Protein AF-A0A6N6RZX2-F1 (afdb_monomer_lite)

Foldseek 3Di:
DVVVCVVCVVVDPDDDDWDQKDKDKDFPVLQVDQVSVVVVCVVVVHDLVCVVVVQVVQLVVVVVVLVVVCVVVVEEEEEDPDPPDDPLVVLVVQCVVVVAQWFWSHKYKYKDKDWAWDWDQDPVVRDIGIDIDIDIFMKIWTWTCHLQQGTWIWIWTSGPPTMIMIMGRTVSNVVSVCVVVVHDDDDDDD

Radius of gyration: 21.91 Å; chains: 1; bounding box: 50×43×57 Å

Secondary structure (DSSP, 8-state):
-HHHHHHHGGG-S------SEEEEEE--GGGTSHHHHHHHHHHTT--GGGHHHHHHHHHHHHHHHHHHHHHHTT--EEE---TTS-HHHHHHHHHHHTT--SEEEEEEEEEEEEEEEEEEE-TTT--EEEEEEEEEEEEEEEEEEETTTEEEEEEEESSTT--EEEEEEHHHHHHHHHHHTT--------

Structure (mmCIF, N/CA/C/O backbone):
data_AF-A0A6N6RZX2-F1
#
_entry.id   AF-A0A6N6RZX2-F1
#
loop_
_atom_site.group_PDB
_atom_site.id
_atom_site.type_symbol
_atom_site.label_atom_id
_atom_site.label_alt_id
_atom_site.label_comp_id
_atom_site.label_asym_id
_atom_site.label_entity_id
_atom_site.label_seq_id
_atom_site.pdbx_PDB_ins_code
_atom_site.Cartn_x
_atom_site.Cartn_y
_atom_site.Cartn_z
_atom_site.occupancy
_atom_site.B_iso_or_equiv
_atom_site.auth_seq_id
_atom_site.auth_comp_id
_atom_site.auth_asym_id
_atom_site.auth_atom_id
_atom_site.pdbx_PDB_model_num
ATOM 1 N N . MET A 1 1 ? -15.615 -21.940 17.805 1.00 66.75 1 MET A N 1
ATOM 2 C CA . MET A 1 1 ? -16.739 -21.001 17.611 1.00 66.75 1 MET A CA 1
ATOM 3 C C . MET A 1 1 ? -18.065 -21.737 17.762 1.00 66.75 1 MET A C 1
ATOM 5 O O . MET A 1 1 ? -18.819 -21.366 18.644 1.00 66.75 1 MET A O 1
ATOM 9 N N . GLU A 1 2 ? -18.285 -22.837 17.034 1.00 73.88 2 GLU A N 1
ATOM 10 C CA . GLU A 1 2 ? -19.501 -23.676 17.129 1.00 73.88 2 GLU A CA 1
ATOM 11 C C . GLU A 1 2 ? -19.856 -24.088 18.567 1.00 73.88 2 GLU A C 1
ATOM 13 O O . GLU A 1 2 ? -20.916 -23.725 19.056 1.00 73.88 2 GLU A O 1
ATOM 18 N N . LYS A 1 3 ? -18.912 -24.675 19.317 1.00 81.38 3 LYS A N 1
ATOM 19 C CA . LYS A 1 3 ? -19.130 -25.056 20.729 1.00 81.38 3 LYS A CA 1
ATOM 20 C C . LYS A 1 3 ? -19.516 -23.901 21.669 1.00 81.38 3 LYS A C 1
ATOM 22 O O . LYS A 1 3 ? -20.066 -24.143 22.737 1.00 81.38 3 LYS A O 1
ATOM 27 N N . PHE A 1 4 ? -19.171 -22.654 21.332 1.00 83.62 4 PHE A N 1
ATOM 28 C CA . PHE A 1 4 ? -19.569 -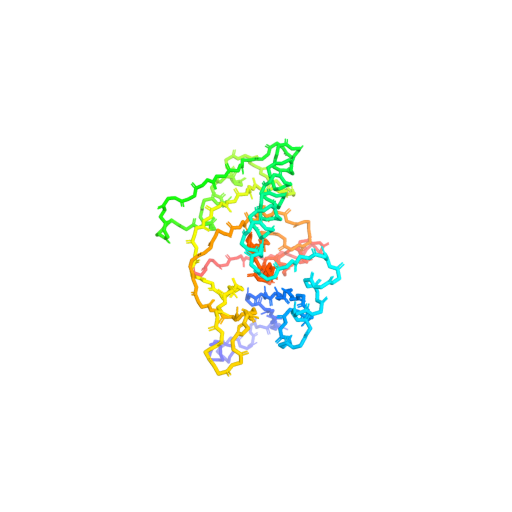21.481 22.120 1.00 83.62 4 PHE A CA 1
ATOM 29 C C . PHE A 1 4 ? -21.001 -21.070 21.778 1.00 83.62 4 PHE A C 1
ATOM 31 O O . PHE A 1 4 ? -21.789 -20.829 22.686 1.00 83.62 4 PHE A O 1
ATOM 38 N N . LEU A 1 5 ? -21.332 -21.039 20.484 1.00 85.81 5 LEU A N 1
ATOM 39 C CA . LEU A 1 5 ? -22.683 -20.739 20.015 1.00 85.81 5 LEU A CA 1
ATOM 40 C C . LEU A 1 5 ? -23.684 -21.755 20.574 1.00 85.81 5 LEU A C 1
ATOM 42 O O . LEU A 1 5 ? -24.665 -21.350 21.176 1.00 85.81 5 LEU A O 1
ATOM 46 N N . GLU A 1 6 ? -23.371 -23.051 20.508 1.00 86.62 6 GLU A N 1
ATOM 47 C CA . GLU A 1 6 ? -24.217 -24.112 21.074 1.00 86.62 6 GLU A CA 1
ATOM 48 C C . GLU A 1 6 ? -24.409 -23.972 22.590 1.00 86.62 6 GLU A C 1
ATOM 50 O O . GLU A 1 6 ? -25.505 -24.149 23.113 1.00 86.62 6 GLU A O 1
ATOM 55 N N . ARG A 1 7 ? -23.343 -23.628 23.325 1.00 89.31 7 ARG A N 1
ATOM 56 C CA . ARG A 1 7 ? -23.391 -23.513 24.790 1.00 89.31 7 ARG A CA 1
ATOM 57 C C . ARG A 1 7 ? -24.213 -22.315 25.273 1.00 89.31 7 ARG A C 1
ATOM 59 O O . ARG A 1 7 ? -24.737 -22.357 26.386 1.00 89.31 7 ARG A O 1
ATOM 66 N N . TYR A 1 8 ? -24.277 -21.246 24.486 1.00 88.88 8 TYR A N 1
ATOM 67 C CA . TYR A 1 8 ? -24.913 -19.983 24.864 1.00 88.88 8 TYR A CA 1
ATOM 68 C C . TYR A 1 8 ? -26.078 -19.597 23.948 1.00 88.88 8 TYR A C 1
ATOM 70 O O . TYR A 1 8 ? -26.501 -18.447 23.994 1.00 88.88 8 TYR A O 1
ATOM 78 N N . ASP A 1 9 ? -26.614 -20.538 23.169 1.00 86.94 9 ASP A N 1
ATOM 79 C CA . ASP A 1 9 ? -27.688 -20.323 22.190 1.00 86.94 9 ASP A CA 1
ATOM 80 C C . ASP A 1 9 ? -28.870 -19.538 22.782 1.00 86.94 9 ASP A C 1
ATOM 82 O O . ASP A 1 9 ? -29.258 -18.492 22.273 1.00 86.94 9 ASP A O 1
ATOM 86 N N . SER A 1 10 ? -29.321 -19.928 23.978 1.00 91.62 10 SER A N 1
ATOM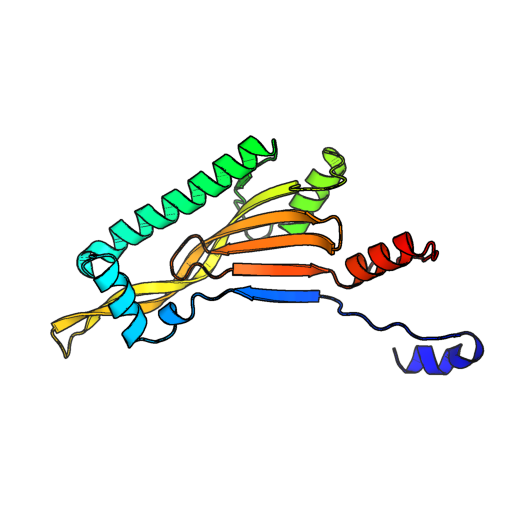 87 C CA . SER A 1 10 ? -30.410 -19.255 24.703 1.00 91.62 10 SER A CA 1
ATOM 88 C C . SER A 1 10 ? -30.119 -17.810 25.137 1.00 91.62 10 SER A C 1
ATOM 90 O O . SER A 1 10 ? -31.035 -17.099 25.548 1.00 91.62 10 SER A O 1
ATOM 92 N N . LYS A 1 11 ? -28.858 -17.365 25.080 1.00 91.31 11 LYS A N 1
ATOM 93 C CA . LYS A 1 11 ? -28.418 -15.996 25.398 1.00 91.31 11 LYS A CA 1
ATOM 94 C C . LYS A 1 11 ? -28.025 -15.190 24.157 1.00 91.31 11 LYS A C 1
ATOM 96 O O . LYS A 1 11 ? -27.689 -14.015 24.296 1.00 91.31 11 LYS A O 1
ATOM 101 N N . ILE A 1 12 ? -28.018 -15.798 22.971 1.00 88.81 12 ILE A N 1
ATOM 102 C CA . ILE A 1 12 ? -27.584 -15.164 21.726 1.00 88.81 12 ILE A CA 1
ATOM 103 C C . ILE A 1 12 ? -28.819 -14.834 20.890 1.00 88.81 12 ILE A C 1
ATOM 105 O O . ILE A 1 12 ? -29.467 -15.715 20.342 1.00 88.81 12 ILE A O 1
ATOM 109 N N . SER A 1 13 ? -29.117 -13.544 20.733 1.00 89.50 13 SER A N 1
ATOM 110 C CA . SER A 1 13 ? -30.227 -13.101 19.874 1.00 89.50 13 SER A CA 1
ATOM 111 C C . SER A 1 13 ? -29.913 -13.197 18.376 1.00 89.50 13 SER A C 1
ATOM 113 O O . SER A 1 13 ? -30.817 -13.144 17.549 1.00 89.50 13 SER A O 1
ATOM 115 N N . GLY A 1 14 ? -28.633 -13.294 18.009 1.00 86.25 14 GLY A N 1
ATOM 116 C CA . GLY A 1 14 ? -28.193 -13.408 16.623 1.00 86.25 14 GLY A CA 1
ATOM 117 C C . GLY A 1 14 ? -26.673 -13.396 16.486 1.00 86.25 14 GLY A C 1
ATOM 118 O O . GLY A 1 14 ? -25.951 -12.978 17.392 1.00 86.25 14 GLY A O 1
ATOM 119 N N . VAL A 1 15 ? -26.186 -13.852 15.332 1.00 86.88 15 VAL A N 1
ATOM 120 C CA . VAL A 1 15 ? -24.757 -13.890 14.999 1.00 86.88 15 VAL A CA 1
ATOM 121 C C . VAL A 1 15 ? -24.506 -13.026 13.771 1.00 86.88 15 VAL A C 1
ATOM 123 O O . VAL A 1 15 ? -25.110 -13.235 12.721 1.00 86.88 15 VAL A O 1
ATOM 126 N N . ILE A 1 16 ? -23.579 -12.076 13.889 1.00 85.88 16 ILE A N 1
ATOM 127 C CA . ILE A 1 16 ? -23.098 -11.276 12.761 1.00 85.88 16 ILE A CA 1
ATOM 128 C C . ILE A 1 16 ? -21.751 -11.844 12.320 1.00 85.88 16 ILE A C 1
ATOM 130 O O . ILE A 1 16 ? -20.830 -11.979 13.124 1.00 85.88 16 ILE A O 1
ATOM 134 N N . SER A 1 17 ? -21.634 -12.154 11.031 1.00 85.56 17 SER A N 1
ATOM 135 C CA . SER A 1 17 ? -20.385 -12.602 10.412 1.00 85.56 17 SER A CA 1
ATOM 136 C C . SER A 1 17 ? -19.848 -11.515 9.490 1.00 85.56 17 SER A C 1
ATOM 138 O O . SER A 1 17 ? -20.592 -10.937 8.701 1.00 85.56 17 SER A O 1
ATOM 140 N N . THR A 1 18 ? -18.549 -11.239 9.579 1.00 86.88 18 THR A N 1
ATOM 141 C CA . THR A 1 18 ? -17.847 -10.294 8.701 1.00 86.88 18 THR A CA 1
ATOM 142 C C . THR A 1 18 ? -16.483 -10.855 8.314 1.00 86.88 18 THR A C 1
ATOM 144 O O . THR A 1 18 ? -15.976 -11.789 8.940 1.00 86.88 18 THR A O 1
ATOM 147 N N . PHE A 1 19 ? -15.875 -10.282 7.281 1.00 89.12 19 PHE A N 1
ATOM 148 C CA . PHE A 1 19 ? -14.509 -10.612 6.906 1.00 89.12 19 PHE A CA 1
ATOM 149 C C . PHE A 1 19 ? -13.531 -10.125 7.979 1.00 89.12 19 PHE A C 1
ATOM 151 O O . PHE A 1 19 ? -13.608 -8.990 8.439 1.00 89.12 19 PHE A O 1
ATOM 158 N N . ASP A 1 20 ? -12.561 -10.961 8.344 1.00 87.62 20 ASP A N 1
ATOM 159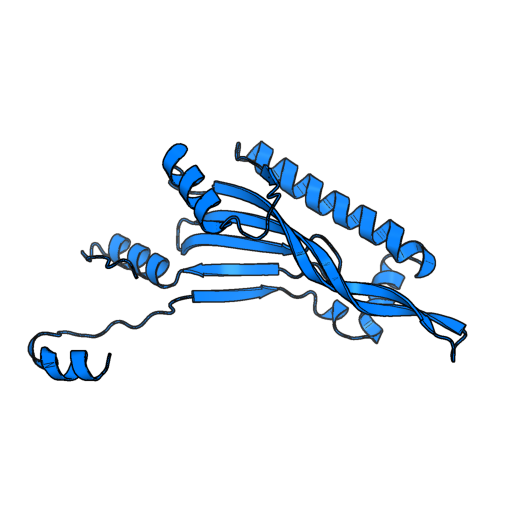 C CA . ASP A 1 20 ? -11.455 -10.532 9.206 1.00 87.62 20 ASP A CA 1
ATOM 160 C C . ASP A 1 20 ? -10.520 -9.585 8.436 1.00 87.62 20 ASP A C 1
ATOM 162 O O . ASP A 1 20 ? -10.219 -8.471 8.864 1.00 87.62 20 ASP A O 1
ATOM 166 N N . ARG A 1 21 ? -10.132 -10.000 7.224 1.00 91.00 21 ARG A N 1
ATOM 167 C CA . ARG A 1 21 ? -9.241 -9.260 6.328 1.00 91.00 21 ARG A CA 1
ATOM 168 C C . ARG A 1 21 ? -9.771 -9.320 4.906 1.00 91.00 21 ARG A C 1
ATOM 170 O O . ARG A 1 21 ? -9.994 -10.407 4.380 1.00 91.00 21 ARG A O 1
ATOM 177 N N . MET A 1 22 ? -9.902 -8.165 4.267 1.00 94.38 22 MET A N 1
ATOM 178 C CA . MET A 1 22 ? -10.187 -8.074 2.837 1.00 94.38 22 MET A CA 1
ATOM 179 C C . MET A 1 22 ? -8.951 -7.554 2.113 1.00 94.38 22 MET A C 1
ATOM 181 O O . MET A 1 22 ? -8.385 -6.529 2.497 1.00 94.38 22 MET A O 1
ATOM 185 N N . ILE A 1 23 ? -8.528 -8.266 1.068 1.00 96.25 23 ILE A N 1
ATOM 186 C CA . ILE A 1 23 ? -7.379 -7.887 0.247 1.00 96.25 23 ILE A CA 1
ATOM 187 C C . ILE A 1 23 ? -7.816 -7.796 -1.210 1.00 96.25 23 ILE A C 1
ATOM 189 O O . ILE A 1 23 ? -8.166 -8.804 -1.821 1.00 96.25 23 ILE A O 1
ATOM 193 N N . PHE A 1 24 ? -7.715 -6.603 -1.785 1.00 96.00 24 PHE A N 1
ATOM 194 C CA . PHE A 1 24 ? -7.939 -6.369 -3.209 1.00 96.00 24 PHE A CA 1
ATOM 195 C C . PHE A 1 24 ? -6.596 -6.267 -3.918 1.00 96.00 24 PHE A C 1
ATOM 197 O O . PHE A 1 24 ? -5.701 -5.563 -3.450 1.00 96.00 24 PHE A O 1
ATOM 204 N N . LYS A 1 25 ? -6.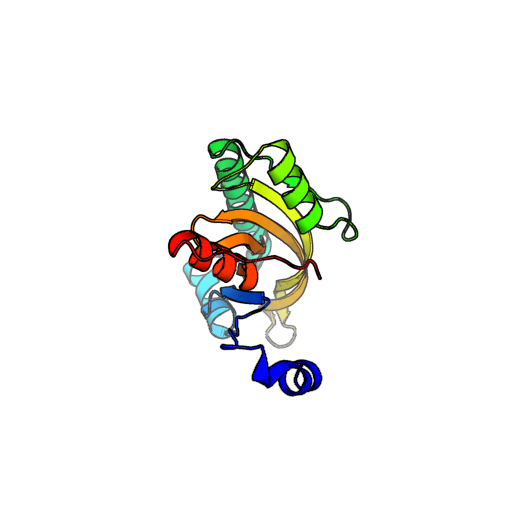443 -6.959 -5.048 1.00 94.94 25 LYS A N 1
ATOM 205 C CA . LYS A 1 25 ? -5.217 -6.924 -5.853 1.00 94.94 25 LYS A CA 1
ATOM 206 C C . LYS A 1 25 ? -5.489 -6.273 -7.202 1.00 94.94 25 LYS A C 1
ATOM 208 O O . LYS A 1 25 ? -6.331 -6.737 -7.964 1.00 94.94 25 LYS A O 1
ATOM 213 N N . GLY A 1 26 ? -4.760 -5.198 -7.480 1.00 93.12 26 GLY A N 1
ATOM 214 C CA . GLY A 1 26 ? -4.784 -4.483 -8.747 1.00 93.12 26 GLY A CA 1
ATOM 215 C C . GLY A 1 26 ? -3.645 -4.942 -9.651 1.00 93.12 26 GLY A C 1
ATOM 216 O O . GLY A 1 26 ? -2.476 -4.932 -9.253 1.00 93.12 26 GLY A O 1
ATOM 217 N N . HIS A 1 27 ? -3.992 -5.316 -10.880 1.00 90.50 27 HIS A N 1
ATOM 218 C CA . HIS A 1 27 ? -3.050 -5.763 -11.900 1.00 90.50 27 HIS A CA 1
ATOM 219 C C . HIS A 1 27 ? -3.320 -5.043 -13.218 1.00 90.50 27 HIS A C 1
ATOM 221 O O . HIS A 1 27 ? -4.456 -4.987 -13.682 1.00 90.50 27 HIS A O 1
ATOM 227 N N . ILE A 1 28 ? -2.263 -4.565 -13.872 1.00 88.31 28 ILE A N 1
ATOM 228 C CA . ILE A 1 28 ? -2.351 -4.143 -15.271 1.00 88.31 28 ILE A CA 1
ATOM 229 C C . ILE A 1 28 ? -2.361 -5.420 -16.117 1.00 88.31 28 ILE A C 1
ATOM 231 O O . ILE A 1 28 ? -1.318 -6.022 -16.342 1.00 88.31 28 ILE A O 1
ATOM 235 N N . LEU A 1 29 ? -3.535 -5.894 -16.541 1.00 82.69 29 LEU A N 1
ATOM 236 C CA . LEU A 1 29 ? -3.685 -7.228 -17.149 1.00 82.69 29 LEU A CA 1
ATOM 237 C C . LEU A 1 29 ? -2.791 -7.453 -18.379 1.00 82.69 29 LEU A C 1
ATOM 239 O O . LEU A 1 29 ? -2.222 -8.535 -18.540 1.00 82.69 29 LEU A O 1
ATOM 243 N N . SER A 1 30 ? -2.583 -6.419 -19.199 1.00 81.00 30 SER A N 1
ATOM 244 C CA . SER A 1 30 ? -1.699 -6.477 -20.372 1.00 81.00 30 SER A CA 1
ATOM 245 C C . SER A 1 30 ? -0.248 -6.834 -20.020 1.00 81.00 30 SER A C 1
ATOM 247 O O . SER A 1 30 ? 0.493 -7.330 -20.864 1.00 81.00 30 SER A O 1
ATOM 249 N N . PHE A 1 31 ? 0.163 -6.654 -18.764 1.00 84.38 31 PHE A N 1
ATOM 250 C CA . PHE A 1 31 ? 1.502 -6.982 -18.281 1.00 84.38 31 PHE A CA 1
ATOM 251 C C . PHE A 1 31 ? 1.691 -8.470 -17.965 1.00 84.38 31 PHE A C 1
ATOM 253 O O . PHE A 1 31 ? 2.826 -8.935 -17.875 1.00 84.38 31 PHE A O 1
ATOM 260 N N . PHE A 1 32 ? 0.620 -9.250 -17.828 1.00 75.88 32 PHE A N 1
ATOM 261 C CA . PHE A 1 32 ? 0.723 -10.660 -17.432 1.00 75.88 32 PHE A CA 1
ATOM 262 C C . PHE A 1 32 ? 0.640 -11.633 -18.616 1.00 75.88 32 PHE A C 1
ATOM 264 O O . PHE A 1 32 ? 0.993 -12.800 -18.475 1.00 75.88 32 PHE A O 1
ATOM 271 N N . GLN A 1 33 ? 0.293 -11.148 -19.812 1.00 78.00 33 GLN A N 1
ATOM 272 C CA . GLN A 1 33 ? 0.350 -11.920 -21.055 1.00 78.00 33 GLN A CA 1
ATOM 273 C C . GLN A 1 33 ? 1.657 -11.629 -21.809 1.00 78.00 33 GLN A C 1
ATOM 275 O O . GLN A 1 33 ? 1.977 -10.474 -22.091 1.00 78.00 33 GLN A O 1
ATOM 280 N N . ARG A 1 34 ? 2.420 -12.676 -22.166 1.00 69.88 34 ARG A N 1
ATOM 281 C CA . ARG A 1 34 ? 3.768 -12.546 -22.765 1.00 69.88 34 ARG A CA 1
ATOM 282 C C . ARG A 1 34 ? 3.789 -11.644 -24.005 1.00 69.88 34 ARG A C 1
ATOM 284 O O . ARG A 1 34 ? 4.635 -10.756 -24.067 1.00 69.88 34 ARG A O 1
ATOM 291 N N . GLY A 1 35 ? 2.842 -11.820 -24.931 1.00 72.12 35 GLY A N 1
ATOM 292 C CA . GLY A 1 35 ? 2.731 -10.986 -26.137 1.00 72.12 35 GLY A CA 1
ATOM 293 C C . GLY A 1 35 ? 2.416 -9.514 -25.838 1.00 72.12 35 GLY A C 1
ATOM 294 O O . GLY A 1 35 ? 2.989 -8.614 -26.450 1.00 72.12 35 GLY A O 1
ATOM 295 N N . ASN A 1 36 ? 1.592 -9.249 -24.823 1.00 77.12 36 ASN A N 1
ATOM 296 C CA . ASN A 1 36 ? 1.134 -7.897 -24.504 1.00 77.12 36 ASN A CA 1
ATOM 297 C C . ASN A 1 36 ? 2.174 -7.056 -23.750 1.00 77.12 36 ASN A C 1
ATOM 299 O O . ASN A 1 36 ? 2.201 -5.837 -23.917 1.00 77.12 36 ASN A O 1
ATOM 303 N N . ARG A 1 37 ? 3.111 -7.679 -23.018 1.00 79.44 37 ARG A N 1
ATOM 304 C CA . ARG A 1 37 ? 4.281 -6.972 -22.450 1.00 79.44 37 ARG A CA 1
ATOM 305 C C . ARG A 1 37 ? 5.137 -6.321 -23.530 1.00 79.44 37 ARG A C 1
ATOM 307 O O . ARG A 1 37 ? 5.590 -5.190 -23.374 1.00 79.44 37 ARG A O 1
ATOM 314 N N . HIS A 1 38 ? 5.359 -7.056 -24.618 1.00 77.81 38 HIS A N 1
ATOM 315 C CA . HIS A 1 38 ? 6.148 -6.586 -25.751 1.00 77.81 38 HIS A CA 1
ATOM 316 C C . HIS A 1 38 ? 5.406 -5.458 -26.470 1.00 77.81 38 HIS A C 1
ATOM 318 O O . HIS A 1 38 ? 6.001 -4.426 -26.769 1.00 77.81 38 HIS A O 1
ATOM 324 N N . HIS A 1 39 ? 4.094 -5.626 -26.663 1.00 81.56 39 HIS A N 1
ATOM 325 C CA . HIS A 1 39 ? 3.237 -4.612 -27.268 1.00 81.56 39 HIS A CA 1
ATOM 326 C C . HIS A 1 39 ? 3.208 -3.303 -26.467 1.00 81.56 39 HIS A C 1
ATOM 328 O O . HIS A 1 39 ? 3.306 -2.230 -27.055 1.00 81.56 39 HIS A O 1
ATOM 334 N N . TYR A 1 40 ? 3.137 -3.372 -25.133 1.00 85.25 40 TYR A N 1
ATOM 335 C CA . TYR A 1 40 ? 3.184 -2.176 -24.292 1.00 85.25 40 TYR A CA 1
ATOM 336 C C . TYR A 1 40 ? 4.476 -1.381 -24.507 1.00 85.25 40 TYR A C 1
ATOM 338 O O . TYR A 1 40 ? 4.410 -0.205 -24.847 1.00 85.25 40 TYR A O 1
ATOM 346 N N . LEU A 1 41 ? 5.647 -2.016 -24.386 1.00 84.12 41 LEU A N 1
ATOM 347 C CA . LEU A 1 41 ? 6.919 -1.309 -24.588 1.00 84.12 41 LEU A CA 1
ATOM 348 C C . LEU A 1 41 ? 7.074 -0.780 -26.015 1.00 84.12 41 LEU A C 1
ATOM 350 O O . LEU A 1 41 ? 7.607 0.310 -26.202 1.00 84.12 41 LEU A O 1
ATOM 354 N N . PHE A 1 42 ? 6.574 -1.516 -27.010 1.00 84.75 42 PHE A N 1
ATOM 355 C CA . PHE A 1 42 ? 6.545 -1.050 -28.392 1.00 84.75 42 PHE A CA 1
ATOM 356 C C . PHE A 1 42 ? 5.711 0.230 -28.542 1.00 84.75 42 PHE A C 1
ATOM 358 O O . PHE A 1 42 ? 6.174 1.195 -29.148 1.00 84.75 42 PHE A O 1
ATOM 365 N N . ARG A 1 43 ? 4.517 0.275 -27.936 1.00 86.25 43 ARG A N 1
ATOM 366 C CA . ARG A 1 43 ? 3.645 1.459 -27.940 1.00 86.25 43 ARG A CA 1
ATOM 367 C C . ARG A 1 43 ? 4.290 2.656 -27.241 1.00 86.25 43 ARG A C 1
ATOM 369 O O . ARG A 1 43 ? 4.201 3.771 -27.743 1.00 86.25 43 ARG A O 1
ATOM 376 N N . GLU A 1 44 ? 4.994 2.416 -26.138 1.00 86.25 44 GLU A N 1
ATOM 377 C CA . GLU A 1 44 ? 5.773 3.434 -25.418 1.00 86.25 44 GLU A CA 1
ATOM 378 C C . GLU A 1 44 ? 7.095 3.800 -26.132 1.00 86.25 44 GLU A C 1
ATOM 380 O O . GLU A 1 44 ? 7.873 4.606 -25.623 1.00 86.25 44 GLU A O 1
ATOM 385 N N . LYS A 1 45 ? 7.367 3.221 -27.315 1.00 89.12 45 LYS A N 1
ATOM 386 C CA . LYS A 1 45 ? 8.590 3.410 -28.117 1.00 89.12 45 LYS A CA 1
ATOM 387 C C . LYS A 1 45 ? 9.879 3.093 -27.345 1.00 89.12 45 LYS A C 1
ATOM 389 O O . LYS A 1 45 ? 10.929 3.688 -27.582 1.00 89.12 45 LYS A O 1
ATOM 394 N N . VAL A 1 46 ? 9.811 2.125 -26.432 1.00 88.19 46 VAL A N 1
ATOM 395 C CA . VAL A 1 46 ? 10.937 1.671 -25.610 1.00 88.19 46 VAL A CA 1
ATOM 396 C C . VAL A 1 46 ? 11.546 0.417 -26.223 1.00 88.19 46 VAL A C 1
ATOM 398 O O . VAL A 1 46 ? 10.933 -0.651 -26.248 1.00 88.19 46 VAL A O 1
ATOM 401 N N . LEU A 1 47 ? 12.797 0.522 -26.676 1.00 86.56 47 LEU A N 1
ATOM 402 C CA . LEU A 1 47 ? 13.574 -0.649 -27.078 1.00 86.56 47 LEU A CA 1
ATOM 403 C C . LEU A 1 47 ? 13.846 -1.534 -25.858 1.00 86.56 47 LEU A C 1
ATOM 405 O O . LEU A 1 47 ? 14.140 -1.036 -24.772 1.00 86.56 47 LEU A O 1
ATOM 409 N N . PHE A 1 48 ? 13.840 -2.857 -26.031 1.00 86.75 48 PHE A N 1
ATOM 410 C CA . PHE A 1 48 ? 14.068 -3.773 -24.908 1.00 86.75 48 PHE A CA 1
ATOM 411 C C . PHE A 1 48 ? 15.426 -3.558 -24.225 1.00 86.75 48 PHE A C 1
ATOM 413 O O . PHE A 1 48 ? 15.501 -3.622 -23.005 1.00 86.75 48 PHE A O 1
ATOM 420 N N . LYS A 1 49 ? 16.484 -3.195 -24.961 1.00 86.56 49 LYS A N 1
ATOM 421 C CA . LYS A 1 49 ? 17.790 -2.843 -24.365 1.00 86.56 49 LYS A CA 1
ATOM 422 C C . LYS A 1 49 ? 17.732 -1.624 -23.428 1.00 86.56 49 LYS A C 1
ATOM 424 O O . LYS A 1 49 ? 18.549 -1.505 -22.521 1.00 86.56 49 LYS A O 1
ATOM 429 N N . ASP A 1 50 ? 16.755 -0.741 -23.630 1.00 90.19 50 ASP A N 1
ATOM 430 C CA . ASP A 1 50 ? 16.564 0.495 -22.869 1.00 90.19 50 ASP A CA 1
ATOM 431 C C . ASP A 1 50 ? 15.500 0.353 -21.767 1.00 90.19 50 ASP A C 1
ATOM 433 O O . ASP A 1 50 ? 15.304 1.279 -20.973 1.00 90.19 50 ASP A O 1
ATOM 437 N N . PHE A 1 51 ? 14.866 -0.821 -21.641 1.00 89.69 51 PHE A N 1
ATOM 438 C CA . PHE A 1 51 ? 13.841 -1.088 -20.628 1.00 89.69 51 PHE A CA 1
ATOM 439 C C . PHE A 1 51 ? 14.320 -0.758 -19.214 1.00 89.69 51 PHE A C 1
ATOM 441 O O . PHE A 1 51 ? 13.589 -0.142 -18.447 1.00 89.69 51 PHE A O 1
ATOM 448 N N . GLY A 1 52 ? 15.560 -1.112 -18.863 1.00 89.62 52 GLY A N 1
ATOM 449 C CA . GLY A 1 52 ? 16.105 -0.820 -17.537 1.00 89.62 52 GLY A CA 1
ATOM 450 C C . GLY A 1 52 ? 16.148 0.680 -17.221 1.00 89.62 52 GLY A C 1
ATOM 451 O O . GLY A 1 52 ? 15.852 1.074 -16.093 1.00 89.62 52 GLY A O 1
ATOM 452 N N . LYS A 1 53 ? 16.473 1.528 -18.207 1.00 91.94 53 LYS A N 1
ATOM 453 C CA . LYS A 1 53 ? 16.474 2.994 -18.053 1.00 91.94 53 LYS A CA 1
ATOM 454 C C . LYS A 1 53 ? 15.048 3.526 -17.939 1.00 91.94 53 LYS A C 1
ATOM 456 O O . LYS A 1 53 ? 14.758 4.301 -17.032 1.00 91.94 53 LYS A O 1
ATOM 461 N N . TYR A 1 54 ? 14.155 3.055 -18.805 1.00 92.56 54 TYR A N 1
ATOM 462 C CA . TYR A 1 54 ? 12.742 3.423 -18.778 1.00 92.56 54 TYR A CA 1
ATOM 463 C C . TYR A 1 54 ? 12.068 3.039 -17.452 1.00 92.56 54 TYR A C 1
ATOM 465 O O . TYR A 1 54 ? 11.438 3.870 -16.806 1.00 92.56 54 TYR A O 1
ATOM 473 N N . ALA A 1 55 ? 12.284 1.813 -16.975 1.00 92.00 55 ALA A N 1
ATOM 474 C CA . ALA A 1 55 ? 11.742 1.336 -15.710 1.00 92.00 55 ALA A CA 1
ATOM 475 C C . ALA A 1 55 ? 12.248 2.146 -14.510 1.00 92.00 55 ALA A C 1
ATOM 477 O O . ALA A 1 55 ? 11.472 2.422 -13.597 1.00 92.00 55 ALA A O 1
ATOM 478 N N . LYS A 1 56 ? 13.515 2.590 -14.523 1.00 94.25 56 LYS A N 1
ATOM 479 C CA . LYS A 1 56 ? 14.040 3.517 -13.508 1.00 94.25 56 LYS A CA 1
ATOM 480 C C . LYS A 1 56 ? 13.341 4.874 -13.558 1.00 94.25 56 LYS A C 1
ATOM 482 O O . LYS A 1 56 ? 13.006 5.385 -12.495 1.00 94.25 56 LYS A O 1
ATOM 487 N N . LYS A 1 57 ? 13.102 5.420 -14.756 1.00 95.94 57 LYS A N 1
ATOM 488 C CA . LYS A 1 57 ? 12.387 6.691 -14.945 1.00 95.94 57 LYS A CA 1
ATOM 489 C C . LYS A 1 57 ? 10.981 6.623 -14.339 1.00 95.94 57 LYS A C 1
ATOM 491 O O . LYS A 1 57 ? 10.689 7.381 -13.422 1.00 95.94 57 LYS A O 1
ATOM 496 N N . VAL A 1 58 ? 10.170 5.648 -14.757 1.00 95.00 58 VAL A N 1
ATOM 497 C CA . VAL A 1 58 ? 8.792 5.470 -14.254 1.00 95.00 58 VAL A CA 1
ATOM 498 C C . VAL A 1 58 ? 8.780 5.170 -12.748 1.00 95.00 58 VAL A C 1
ATOM 500 O O . VAL A 1 58 ? 7.959 5.695 -12.003 1.00 95.00 58 VAL A O 1
ATOM 503 N N . SER A 1 59 ? 9.732 4.367 -12.258 1.00 95.44 59 SER A N 1
ATOM 504 C CA . SER A 1 59 ? 9.897 4.114 -10.819 1.00 95.44 59 SER A CA 1
ATOM 505 C C . SER A 1 59 ? 10.205 5.390 -10.028 1.00 95.44 59 SER A C 1
ATOM 507 O O . SER A 1 59 ? 9.730 5.535 -8.903 1.00 95.44 59 SER A O 1
ATOM 509 N N . GLY A 1 60 ? 11.006 6.295 -10.596 1.00 97.25 60 GLY A N 1
ATOM 510 C CA . GLY A 1 60 ? 11.285 7.616 -10.035 1.00 97.25 60 GLY A CA 1
ATOM 511 C C . GLY A 1 60 ? 10.025 8.470 -9.958 1.00 97.25 60 GLY A C 1
ATOM 512 O O . GLY A 1 60 ? 9.692 8.941 -8.879 1.00 97.25 60 GLY A O 1
ATOM 513 N N . GLU A 1 61 ? 9.271 8.566 -11.054 1.00 97.19 61 GLU A N 1
ATOM 514 C CA . GLU A 1 61 ? 8.009 9.321 -11.113 1.00 97.19 61 GLU A CA 1
ATOM 515 C C . GLU A 1 61 ? 7.009 8.862 -10.039 1.00 97.19 61 GLU A C 1
ATOM 517 O O . GLU A 1 61 ? 6.433 9.691 -9.340 1.00 97.19 61 GLU A O 1
ATOM 522 N N . ILE A 1 62 ? 6.860 7.549 -9.823 1.00 96.31 62 ILE A N 1
ATOM 523 C CA . ILE A 1 62 ? 5.993 7.009 -8.759 1.00 96.31 62 ILE A CA 1
ATOM 524 C C . ILE A 1 62 ? 6.467 7.449 -7.366 1.00 96.31 62 ILE A C 1
ATOM 526 O O . ILE A 1 62 ? 5.652 7.792 -6.509 1.00 96.31 62 ILE A O 1
ATOM 530 N N . LYS A 1 63 ? 7.780 7.423 -7.112 1.00 97.06 63 LYS A N 1
ATOM 531 C CA . LYS A 1 63 ? 8.346 7.797 -5.805 1.00 97.06 63 LYS A CA 1
ATOM 532 C C . LYS A 1 63 ? 8.228 9.291 -5.536 1.00 97.06 63 LYS A C 1
ATOM 534 O O . LYS A 1 63 ? 7.951 9.648 -4.393 1.00 97.06 63 LYS A O 1
ATOM 539 N N . GLU A 1 64 ? 8.414 10.120 -6.559 1.00 97.69 64 GLU A N 1
ATOM 540 C CA . GLU A 1 64 ? 8.227 11.568 -6.462 1.00 97.69 64 GLU A CA 1
ATOM 541 C C . GLU A 1 64 ? 6.755 11.905 -6.241 1.00 97.69 64 GLU A C 1
ATOM 543 O O . GLU A 1 64 ? 6.443 12.623 -5.303 1.00 97.69 64 GLU A O 1
ATOM 548 N N . LYS A 1 65 ? 5.821 11.283 -6.971 1.00 97.31 65 LYS A N 1
ATOM 549 C CA . LYS A 1 65 ? 4.382 11.485 -6.726 1.00 97.31 65 LYS A CA 1
ATOM 550 C C . LYS A 1 65 ? 3.947 11.056 -5.328 1.00 97.31 65 LYS A C 1
ATOM 552 O O . LYS A 1 65 ? 3.111 11.711 -4.715 1.00 97.31 65 LYS A O 1
ATOM 557 N N . ALA A 1 66 ? 4.532 9.985 -4.797 1.00 97.19 66 ALA A N 1
ATOM 558 C CA . ALA A 1 66 ? 4.293 9.578 -3.417 1.00 97.19 66 ALA A CA 1
ATOM 559 C C . ALA A 1 66 ? 4.829 10.596 -2.402 1.00 97.19 66 ALA A C 1
ATOM 561 O O . ALA A 1 66 ? 4.197 10.815 -1.373 1.00 97.19 66 ALA A O 1
ATOM 562 N N . ARG A 1 67 ? 5.983 11.209 -2.691 1.00 97.44 67 ARG A N 1
ATOM 563 C CA . ARG A 1 67 ? 6.549 12.287 -1.880 1.00 97.44 67 ARG A CA 1
ATOM 564 C C . ARG A 1 67 ? 5.670 13.534 -1.938 1.00 97.44 67 ARG A C 1
ATOM 566 O O . ARG A 1 67 ? 5.256 13.998 -0.890 1.00 97.44 67 ARG A O 1
ATOM 573 N N . GLU A 1 68 ? 5.322 13.999 -3.137 1.00 97.81 68 GLU A N 1
ATOM 574 C CA . GLU A 1 68 ? 4.425 15.142 -3.348 1.00 97.81 68 GLU A CA 1
ATOM 575 C C . GLU A 1 68 ? 3.093 14.958 -2.608 1.00 97.81 68 GLU A C 1
ATOM 577 O O . GLU A 1 68 ? 2.611 15.892 -1.975 1.00 97.81 68 GLU A O 1
ATOM 582 N N . LEU A 1 69 ? 2.503 13.754 -2.653 1.00 97.19 69 LEU A N 1
ATOM 583 C CA . LEU A 1 69 ? 1.277 13.446 -1.915 1.00 97.19 69 LEU A CA 1
ATOM 584 C C . LEU A 1 69 ? 1.488 13.542 -0.399 1.00 97.19 69 LEU A C 1
ATOM 586 O O . LEU A 1 69 ? 0.667 14.135 0.290 1.00 97.19 69 LEU A O 1
ATOM 590 N N . SER A 1 70 ? 2.578 12.968 0.114 1.00 96.56 70 SER A N 1
ATOM 591 C CA . SER A 1 70 ? 2.909 13.016 1.543 1.00 96.56 70 SER A CA 1
ATOM 592 C C . SER A 1 70 ? 3.110 14.454 2.024 1.00 96.56 70 SER A C 1
ATOM 594 O O . SER A 1 70 ? 2.535 14.843 3.036 1.00 96.56 70 SER A O 1
ATOM 596 N N . ASP A 1 71 ? 3.867 15.247 1.263 1.00 97.12 71 ASP A N 1
ATOM 597 C CA . ASP A 1 71 ? 4.166 16.648 1.563 1.00 97.12 71 ASP A CA 1
ATOM 598 C C . ASP A 1 71 ? 2.886 17.500 1.509 1.00 97.12 71 ASP A C 1
ATOM 600 O O . ASP A 1 71 ? 2.645 18.320 2.393 1.00 97.12 71 ASP A O 1
ATOM 604 N N . LYS A 1 72 ? 2.017 17.261 0.516 1.00 97.31 72 LYS A N 1
ATOM 605 C CA . LYS A 1 72 ? 0.724 17.947 0.372 1.00 97.31 72 LYS A CA 1
ATOM 606 C C . LYS A 1 72 ? -0.219 17.682 1.548 1.00 97.31 72 LYS A C 1
ATOM 608 O O . LYS A 1 72 ? -0.908 18.595 1.988 1.00 97.31 72 LYS A O 1
ATOM 613 N N . GLU A 1 73 ? -0.273 16.443 2.027 1.00 95.56 73 GLU A N 1
ATOM 614 C CA . GLU A 1 73 ? -1.122 16.041 3.158 1.00 95.56 73 GLU A CA 1
ATOM 615 C C . GLU A 1 73 ? -0.463 16.338 4.519 1.00 95.56 73 GLU A C 1
ATOM 617 O O . GLU A 1 73 ? -1.063 16.081 5.562 1.00 95.56 73 GLU A O 1
ATOM 622 N N . GLY A 1 74 ? 0.773 16.855 4.528 1.00 95.69 74 GLY A N 1
ATOM 623 C CA . GLY A 1 74 ? 1.528 17.134 5.750 1.00 95.69 74 GLY A CA 1
ATOM 624 C C . GLY A 1 74 ? 1.854 15.878 6.560 1.00 95.69 74 GLY A C 1
ATOM 625 O O . GLY A 1 74 ? 1.929 15.947 7.784 1.00 95.69 74 GLY A O 1
ATOM 626 N N . ARG A 1 75 ? 2.008 14.723 5.900 1.00 96.88 75 ARG A N 1
ATOM 627 C CA . ARG A 1 75 ? 2.244 13.425 6.548 1.00 96.88 75 ARG A CA 1
ATOM 628 C C . ARG A 1 75 ? 3.654 12.908 6.316 1.00 96.88 75 ARG A C 1
ATOM 630 O O . ARG A 1 75 ? 4.233 13.161 5.256 1.00 96.88 75 ARG A O 1
ATOM 637 N N . PRO A 1 76 ? 4.214 12.132 7.258 1.00 97.19 76 PRO A N 1
ATOM 638 C CA . PRO A 1 76 ? 5.574 11.649 7.131 1.00 97.19 76 PRO A CA 1
ATOM 639 C C . PRO A 1 76 ? 5.692 10.540 6.084 1.00 97.19 76 PRO A C 1
ATOM 641 O O . PRO A 1 76 ? 4.892 9.599 6.018 1.00 97.19 76 PRO A O 1
ATOM 644 N N . LEU A 1 77 ? 6.773 10.625 5.313 1.00 97.81 77 LEU A N 1
ATOM 645 C CA . LEU A 1 77 ? 7.258 9.558 4.456 1.00 97.81 77 LEU A CA 1
ATOM 646 C C . LEU A 1 77 ? 8.509 8.948 5.102 1.00 97.81 77 LEU A C 1
ATOM 648 O O . LEU A 1 77 ? 9.518 9.631 5.264 1.00 97.81 77 LEU A O 1
ATOM 652 N N . ILE A 1 78 ? 8.465 7.665 5.459 1.00 96.69 78 ILE A N 1
ATOM 653 C CA . ILE A 1 78 ? 9.495 7.014 6.284 1.00 96.69 78 ILE A CA 1
ATOM 654 C C . ILE A 1 78 ? 10.073 5.807 5.551 1.00 96.69 78 ILE A C 1
ATOM 656 O O . ILE A 1 78 ? 9.338 4.970 5.029 1.00 96.69 78 ILE A O 1
ATOM 660 N N . SER A 1 79 ? 11.401 5.696 5.521 1.00 95.25 79 SER A N 1
ATOM 661 C CA . SER A 1 79 ? 12.088 4.485 5.065 1.00 95.25 79 SER A CA 1
ATOM 662 C C . SER A 1 79 ? 12.250 3.512 6.226 1.00 95.25 79 SER A C 1
ATOM 664 O O . SER A 1 79 ? 12.669 3.909 7.307 1.00 95.25 79 SER A O 1
ATOM 666 N N . LEU A 1 80 ? 11.919 2.243 6.005 1.00 92.88 80 LEU A N 1
ATOM 667 C CA . LEU A 1 80 ? 12.101 1.188 6.994 1.00 92.88 80 LEU A CA 1
ATOM 668 C C . LEU A 1 80 ? 13.345 0.369 6.662 1.00 92.88 80 LEU A C 1
ATOM 670 O O . LEU A 1 80 ? 13.411 -0.283 5.617 1.00 92.88 80 LEU A O 1
ATOM 674 N N . ASP A 1 81 ? 14.293 0.361 7.594 1.00 83.62 81 ASP A N 1
ATOM 675 C CA . ASP A 1 81 ? 15.611 -0.252 7.395 1.00 83.62 81 ASP A CA 1
ATOM 676 C C . ASP A 1 81 ? 15.628 -1.763 7.665 1.00 83.62 81 ASP A C 1
ATOM 678 O O . ASP A 1 81 ? 16.585 -2.459 7.328 1.00 83.62 81 ASP A O 1
ATOM 682 N N . SER A 1 82 ? 14.561 -2.305 8.259 1.00 85.94 82 SER A N 1
ATOM 683 C CA . SER A 1 82 ? 14.467 -3.721 8.611 1.00 85.94 82 SER A CA 1
ATOM 684 C C . SER A 1 82 ? 13.076 -4.288 8.363 1.00 85.94 82 SER A C 1
ATOM 686 O O . SER A 1 82 ? 12.061 -3.687 8.713 1.00 85.94 82 SER A O 1
ATOM 688 N N . SER A 1 83 ? 13.030 -5.510 7.828 1.00 78.88 83 SER A N 1
ATOM 689 C CA . SER A 1 83 ? 11.793 -6.281 7.670 1.00 78.88 83 SER A CA 1
ATOM 690 C C . SER A 1 83 ? 11.181 -6.740 8.997 1.00 78.88 83 SER A C 1
ATOM 692 O O . SER A 1 83 ? 10.030 -7.167 9.001 1.00 78.88 83 SER A O 1
ATOM 694 N N . ARG A 1 84 ? 11.922 -6.652 10.113 1.00 85.44 84 ARG A N 1
ATOM 695 C CA . ARG A 1 84 ? 11.417 -6.974 11.459 1.00 85.44 84 ARG A CA 1
ATOM 696 C C . ARG A 1 84 ? 10.516 -5.879 12.030 1.00 85.44 84 ARG A C 1
ATOM 698 O O . ARG A 1 84 ? 9.757 -6.146 12.954 1.00 85.44 84 ARG A O 1
ATOM 705 N N . ILE A 1 85 ? 10.611 -4.655 11.508 1.00 88.12 85 ILE A N 1
ATOM 706 C CA . ILE A 1 85 ? 9.789 -3.538 11.969 1.00 88.12 85 ILE A CA 1
ATOM 707 C C . ILE A 1 85 ? 8.371 -3.728 11.425 1.00 88.12 85 ILE A C 1
ATOM 709 O O . ILE A 1 85 ? 8.161 -3.812 10.212 1.00 88.12 85 ILE A O 1
ATOM 713 N N . SER A 1 86 ? 7.389 -3.783 12.327 1.00 92.94 86 SER A N 1
ATOM 714 C CA . SER A 1 86 ? 5.982 -3.861 11.940 1.00 92.94 86 SER A CA 1
ATOM 715 C C . SER A 1 86 ? 5.543 -2.548 11.298 1.00 92.94 86 SER A C 1
ATOM 717 O O . SER A 1 86 ? 5.449 -1.520 11.965 1.00 92.94 86 SER A O 1
ATOM 719 N N . LYS A 1 87 ? 5.241 -2.594 9.997 1.00 94.62 87 LYS A N 1
ATOM 720 C CA . LYS A 1 87 ? 4.717 -1.444 9.243 1.00 94.62 87 LYS A CA 1
ATOM 721 C C . LYS A 1 87 ? 3.408 -0.932 9.838 1.00 94.62 87 LYS A C 1
ATOM 723 O O . LYS A 1 87 ? 3.228 0.268 9.993 1.00 94.62 87 LYS A O 1
ATOM 728 N N . GLU A 1 88 ? 2.527 -1.860 10.215 1.00 94.88 88 GLU A N 1
ATOM 729 C CA . GLU A 1 88 ? 1.271 -1.529 10.883 1.00 94.88 88 GLU A CA 1
ATOM 730 C C . GLU A 1 88 ? 1.524 -0.885 12.247 1.00 94.88 88 GLU A C 1
ATOM 732 O O . GLU A 1 88 ? 0.917 0.136 12.541 1.00 94.88 88 GLU A O 1
ATOM 737 N N . GLY A 1 89 ? 2.458 -1.419 13.041 1.00 95.50 89 GLY A N 1
ATOM 738 C CA . GLY A 1 89 ? 2.800 -0.846 14.346 1.00 95.50 89 GLY A CA 1
ATOM 739 C C . GLY A 1 89 ? 3.332 0.585 14.243 1.00 95.50 89 GLY A C 1
ATOM 740 O O . GLY A 1 89 ? 2.903 1.453 14.997 1.00 95.50 89 GLY A O 1
ATOM 741 N N . VAL A 1 90 ? 4.208 0.858 13.269 1.00 96.75 90 VAL A N 1
ATOM 742 C CA . VAL A 1 90 ? 4.711 2.218 13.004 1.00 96.75 90 VAL A CA 1
ATOM 743 C C . VAL A 1 90 ? 3.572 3.156 12.603 1.00 96.75 90 VAL A C 1
ATOM 745 O O . VAL A 1 90 ? 3.471 4.255 13.139 1.00 96.75 90 VAL A O 1
ATOM 748 N N . ALA A 1 91 ? 2.695 2.727 11.694 1.00 97.19 91 ALA A N 1
ATOM 749 C CA . ALA A 1 91 ? 1.565 3.541 11.262 1.00 97.19 91 ALA A CA 1
ATOM 750 C C . ALA A 1 91 ? 0.561 3.813 12.395 1.00 97.19 91 ALA A C 1
ATOM 752 O O . ALA A 1 91 ? 0.094 4.940 12.517 1.00 97.19 91 ALA A O 1
ATOM 753 N N . ARG A 1 92 ? 0.266 2.824 13.252 1.00 96.25 92 ARG A N 1
ATOM 754 C CA . ARG A 1 92 ? -0.605 3.011 14.428 1.00 96.25 92 ARG A CA 1
ATOM 755 C C . ARG A 1 92 ? -0.009 3.989 15.432 1.00 96.25 92 ARG A C 1
ATOM 757 O O . ARG A 1 92 ? -0.707 4.890 15.875 1.00 96.25 92 ARG A O 1
ATOM 764 N N . LYS A 1 93 ? 1.291 3.875 15.710 1.00 96.94 93 LYS A N 1
ATOM 765 C CA . LYS A 1 93 ? 1.989 4.816 16.590 1.00 96.94 93 LYS A CA 1
ATOM 766 C C . LYS A 1 93 ? 1.873 6.258 16.081 1.00 96.94 93 LYS A C 1
ATOM 768 O O . LYS A 1 93 ? 1.490 7.138 16.839 1.00 96.94 93 LYS A O 1
ATOM 773 N N . ILE A 1 94 ? 2.124 6.483 14.788 1.00 96.94 94 ILE A N 1
ATOM 774 C CA . ILE A 1 94 ? 1.988 7.814 14.167 1.00 96.94 94 ILE A CA 1
ATOM 775 C C . ILE A 1 94 ? 0.537 8.304 14.230 1.00 96.94 94 ILE A C 1
ATOM 777 O O . ILE A 1 94 ? 0.287 9.463 14.542 1.00 96.94 94 ILE A O 1
ATOM 781 N N . GLN A 1 95 ? -0.430 7.424 13.958 1.00 96.75 95 GLN A N 1
ATOM 782 C CA . GLN A 1 95 ? -1.848 7.763 14.045 1.00 96.75 95 GLN A CA 1
ATOM 783 C C . GLN A 1 95 ? -2.243 8.258 15.441 1.00 96.75 95 GLN A C 1
ATOM 785 O O . GLN A 1 95 ? -3.003 9.220 15.543 1.00 96.75 95 GLN A O 1
ATOM 790 N N . GLU A 1 96 ? -1.761 7.590 16.489 1.00 95.81 96 GLU A N 1
ATOM 791 C CA . GLU A 1 96 ? -2.033 7.938 17.885 1.00 95.81 96 GLU A CA 1
ATOM 792 C C . GLU A 1 96 ? -1.334 9.243 18.289 1.00 95.81 96 GLU A C 1
ATOM 794 O O . GLU A 1 96 ? -1.986 10.137 18.828 1.00 95.81 96 GLU A O 1
ATOM 799 N N . GLU A 1 97 ? -0.041 9.382 17.977 1.00 96.12 97 GLU A N 1
ATOM 800 C CA . GLU A 1 97 ? 0.768 10.566 18.303 1.00 96.12 97 GLU A CA 1
ATOM 801 C C . GLU A 1 97 ? 0.246 11.835 17.611 1.00 96.12 97 GLU A C 1
ATOM 803 O O . GLU A 1 97 ? 0.130 12.885 18.243 1.00 96.12 97 GLU A O 1
ATOM 808 N N . GLU A 1 98 ? -0.126 11.741 16.331 1.00 94.44 98 GLU A N 1
ATOM 809 C CA . GLU A 1 98 ? -0.644 12.868 15.543 1.00 94.44 98 GLU A CA 1
ATOM 810 C C . GLU A 1 98 ? -2.181 12.988 15.584 1.00 94.44 98 GLU A C 1
ATOM 812 O O . GLU A 1 98 ? -2.755 13.846 14.909 1.00 94.44 98 GLU A O 1
ATOM 817 N N . GLN A 1 99 ? -2.862 12.126 16.350 1.00 93.75 99 GLN A N 1
ATOM 818 C CA . GLN A 1 99 ? -4.324 12.077 16.497 1.00 93.75 99 GLN A CA 1
ATOM 819 C C . GLN A 1 99 ? -5.085 12.104 15.157 1.00 93.75 99 GLN A C 1
ATOM 821 O O . GLN A 1 99 ? -6.073 12.828 14.981 1.00 93.75 99 GLN A O 1
ATOM 826 N N . VAL A 1 100 ? -4.639 11.303 14.188 1.00 94.31 100 VAL A N 1
ATOM 827 C CA . VAL A 1 100 ? -5.208 11.284 12.832 1.00 94.31 100 VAL A CA 1
ATOM 828 C C . VAL A 1 100 ? -6.590 10.630 12.832 1.00 94.31 100 VAL A C 1
ATOM 830 O O . VAL A 1 100 ? -6.727 9.404 12.848 1.00 94.31 100 VAL A O 1
ATOM 833 N N . LYS A 1 101 ? -7.635 11.465 12.790 1.00 93.19 101 LYS A N 1
ATOM 834 C CA . LYS A 1 101 ? -9.042 11.022 12.803 1.00 93.19 101 LYS A CA 1
ATOM 835 C C . LYS A 1 101 ? -9.555 10.562 11.438 1.00 93.19 101 LYS A C 1
ATOM 837 O O . LYS A 1 101 ? -10.426 9.695 11.384 1.00 93.19 101 LYS A O 1
ATOM 842 N N . GLU A 1 102 ? -9.026 11.131 10.359 1.00 95.56 102 GLU A N 1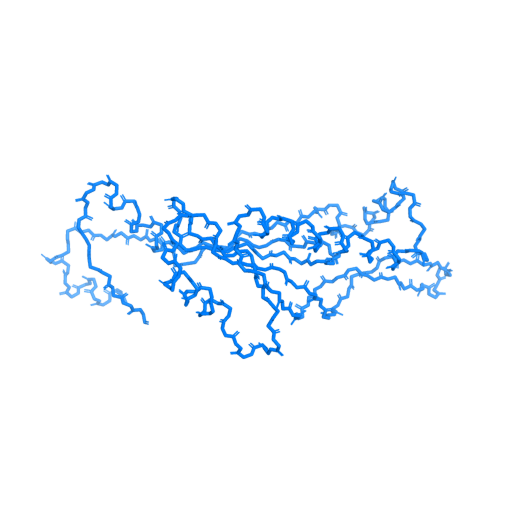
ATOM 843 C CA . GLU A 1 102 ? -9.388 10.815 8.976 1.00 95.56 102 GLU A CA 1
ATOM 844 C C . GLU A 1 102 ? -8.236 11.200 8.031 1.00 95.56 102 GLU A C 1
ATOM 846 O O . GLU A 1 102 ? -7.504 12.151 8.305 1.00 95.56 102 GLU A O 1
ATOM 851 N N . GLY A 1 103 ? -8.078 10.474 6.921 1.00 96.88 103 GLY A N 1
ATOM 852 C CA . GLY A 1 103 ? -7.127 10.798 5.853 1.00 96.88 103 GLY A CA 1
ATOM 853 C C . GLY A 1 103 ? -5.844 9.966 5.878 1.00 96.88 103 GLY A C 1
ATOM 854 O O . GLY A 1 103 ? -5.796 8.884 6.468 1.00 96.88 103 GLY A O 1
ATOM 855 N N . LEU A 1 104 ? -4.816 10.435 5.163 1.00 98.19 104 LEU A N 1
ATOM 856 C CA . LEU A 1 104 ? -3.500 9.792 5.136 1.00 98.19 104 LEU A CA 1
ATOM 857 C C . LEU A 1 104 ? -2.876 9.872 6.536 1.00 98.19 104 LEU A C 1
ATOM 859 O O . LEU A 1 104 ? -2.915 10.925 7.164 1.00 98.19 104 LEU A O 1
ATOM 863 N N . ILE A 1 105 ? -2.307 8.765 7.011 1.00 98.25 105 ILE A N 1
ATOM 864 C CA . ILE A 1 105 ? -1.555 8.690 8.270 1.00 98.25 105 ILE A CA 1
ATOM 865 C C . ILE A 1 105 ? -0.068 8.866 7.966 1.00 98.25 105 ILE A C 1
ATOM 867 O O . ILE A 1 105 ? 0.576 9.767 8.484 1.00 98.25 105 ILE A O 1
ATOM 871 N N . CYS A 1 106 ? 0.485 8.009 7.107 1.00 98.19 106 CYS A N 1
ATOM 872 C CA . CYS A 1 106 ? 1.889 8.058 6.709 1.00 98.19 106 CYS A CA 1
ATOM 873 C C . CYS A 1 106 ? 2.138 7.250 5.431 1.00 98.19 106 CYS A C 1
ATOM 875 O O . CYS A 1 106 ? 1.323 6.412 5.023 1.00 98.19 106 CYS A O 1
ATOM 877 N N . VAL A 1 107 ? 3.302 7.476 4.822 1.00 98.38 107 VAL A N 1
ATOM 878 C CA . VAL A 1 107 ? 3.814 6.669 3.712 1.00 98.38 107 VAL A CA 1
ATOM 879 C C . VAL A 1 107 ? 5.063 5.923 4.163 1.00 98.38 107 VAL A C 1
ATOM 881 O O . VAL A 1 107 ? 6.100 6.528 4.416 1.00 98.38 107 VAL A O 1
ATOM 884 N N . LEU A 1 108 ? 5.015 4.595 4.224 1.00 98.00 108 LEU A N 1
ATOM 885 C CA . LEU A 1 108 ? 6.181 3.778 4.572 1.00 98.00 108 LEU A CA 1
ATOM 886 C C . LEU A 1 108 ? 6.822 3.193 3.312 1.00 98.00 108 LEU A C 1
ATOM 888 O O . LEU A 1 108 ? 6.135 2.679 2.428 1.00 98.00 108 LEU A O 1
ATOM 892 N N . LYS A 1 109 ? 8.150 3.238 3.229 1.00 96.69 109 LYS A N 1
ATOM 893 C CA . LYS A 1 109 ? 8.941 2.643 2.149 1.00 96.69 109 LYS A CA 1
ATOM 894 C C . LYS A 1 109 ? 9.702 1.435 2.676 1.00 96.69 109 LYS A C 1
ATOM 896 O O . LYS A 1 109 ? 10.344 1.517 3.716 1.00 96.69 109 LYS A O 1
ATOM 901 N N . GLY A 1 110 ? 9.664 0.321 1.950 1.00 94.88 110 GLY A N 1
ATOM 902 C CA . GLY A 1 110 ? 10.389 -0.891 2.339 1.00 94.88 110 GLY A CA 1
ATOM 903 C C . GLY A 1 110 ? 10.751 -1.765 1.147 1.00 94.88 110 GLY A C 1
ATOM 904 O O . GLY A 1 110 ? 10.017 -1.819 0.163 1.00 94.88 110 GLY A O 1
ATOM 905 N N . VAL A 1 111 ? 11.899 -2.437 1.217 1.00 93.44 111 VAL A N 1
ATOM 906 C CA . VAL A 1 111 ? 12.342 -3.375 0.178 1.00 93.44 111 VAL A CA 1
ATOM 907 C C . VAL A 1 111 ? 11.833 -4.774 0.500 1.00 93.44 111 VAL A C 1
ATOM 909 O O . VAL A 1 111 ? 12.104 -5.305 1.574 1.00 93.44 111 VAL A O 1
ATOM 912 N N . GLU A 1 112 ? 11.134 -5.394 -0.448 1.00 92.38 112 GLU A N 1
ATOM 913 C CA . GLU A 1 112 ? 10.530 -6.717 -0.268 1.00 92.38 112 GLU A CA 1
ATOM 914 C C . GLU A 1 112 ? 10.766 -7.611 -1.491 1.00 92.38 112 GLU A C 1
ATOM 916 O O . GLU A 1 112 ? 10.957 -7.101 -2.605 1.00 92.38 112 GLU A O 1
ATOM 921 N N . PRO A 1 113 ? 10.762 -8.945 -1.317 1.00 92.50 113 PRO A N 1
ATOM 922 C CA . PRO A 1 113 ? 10.674 -9.879 -2.430 1.00 92.50 113 PRO A CA 1
ATOM 923 C C . PRO A 1 113 ? 9.420 -9.620 -3.273 1.00 92.50 113 PRO A C 1
ATOM 925 O O . PRO A 1 113 ? 8.329 -9.384 -2.752 1.00 92.50 113 PRO A O 1
ATOM 928 N N . CYS A 1 114 ? 9.581 -9.645 -4.590 1.00 91.81 114 CYS A N 1
ATOM 929 C CA . CYS A 1 114 ? 8.523 -9.373 -5.544 1.00 91.81 114 CYS A CA 1
ATOM 930 C C . CYS A 1 114 ? 8.781 -10.055 -6.884 1.00 91.81 114 CYS A C 1
ATOM 932 O O . CYS A 1 114 ? 9.916 -10.352 -7.262 1.00 91.81 114 CYS A O 1
ATOM 934 N N . VAL A 1 115 ? 7.701 -10.227 -7.635 1.00 90.19 115 VAL A N 1
ATOM 935 C CA . VAL A 1 115 ? 7.740 -10.639 -9.033 1.00 90.19 115 VAL A CA 1
ATOM 936 C C . VAL A 1 115 ? 7.793 -9.383 -9.898 1.00 90.19 115 VAL A C 1
ATOM 938 O O . VAL A 1 115 ? 7.030 -8.439 -9.694 1.00 90.19 115 VAL A O 1
ATOM 941 N N . SER A 1 116 ? 8.724 -9.336 -10.844 1.00 90.56 116 SER A N 1
ATOM 942 C CA . SER A 1 116 ? 9.027 -8.132 -11.613 1.00 90.56 116 SER A CA 1
ATOM 943 C C . SER A 1 116 ? 9.410 -8.448 -13.045 1.00 90.56 116 SER A C 1
ATOM 945 O O . SER A 1 116 ? 9.855 -9.549 -13.358 1.00 90.56 116 SER A O 1
ATOM 947 N N . PHE A 1 117 ? 9.321 -7.436 -13.902 1.00 88.69 117 PHE A N 1
ATOM 948 C CA . PHE A 1 117 ? 9.896 -7.495 -15.239 1.00 88.69 117 PHE A CA 1
ATOM 949 C C . PHE A 1 117 ? 11.414 -7.361 -15.215 1.00 88.69 117 PHE A C 1
ATOM 951 O O . PHE A 1 117 ? 11.970 -6.606 -14.406 1.00 88.69 117 PHE A O 1
ATOM 958 N N . ASP A 1 118 ? 12.049 -8.067 -16.142 1.00 87.00 118 ASP A N 1
ATOM 959 C CA . ASP A 1 118 ? 13.461 -7.961 -16.475 1.00 87.00 118 ASP A CA 1
ATOM 960 C C . ASP A 1 118 ? 13.685 -8.235 -17.968 1.00 87.00 118 ASP A C 1
ATOM 962 O O . ASP A 1 118 ? 12.811 -8.784 -18.640 1.00 87.00 118 ASP A O 1
ATOM 966 N N . THR A 1 119 ? 14.852 -7.867 -18.487 1.00 87.06 119 THR A N 1
ATOM 967 C CA . THR A 1 119 ? 15.231 -8.118 -19.882 1.00 87.06 119 THR A CA 1
ATOM 968 C C . THR A 1 119 ? 16.327 -9.153 -19.979 1.00 87.06 119 THR A C 1
ATOM 970 O O . THR A 1 119 ? 17.386 -8.997 -19.374 1.00 87.06 119 THR A O 1
ATOM 973 N N . ARG A 1 120 ? 16.095 -10.190 -20.783 1.00 86.44 120 ARG A N 1
ATOM 974 C CA . ARG A 1 120 ? 17.042 -11.287 -20.980 1.00 86.44 120 ARG A CA 1
ATOM 975 C C . ARG A 1 120 ? 17.230 -11.570 -22.465 1.00 86.44 120 ARG A C 1
ATOM 977 O O . ARG A 1 120 ? 16.272 -11.521 -23.229 1.00 86.44 120 ARG A O 1
ATOM 984 N N . GLY A 1 121 ? 18.461 -11.880 -22.864 1.00 86.19 121 GLY A N 1
ATOM 985 C CA . GLY A 1 121 ? 18.739 -12.419 -24.194 1.00 86.19 121 GLY A CA 1
ATOM 986 C C . GLY A 1 121 ? 18.255 -13.862 -24.313 1.00 86.19 121 GLY A C 1
ATOM 987 O O . GLY A 1 121 ? 18.579 -14.699 -23.468 1.00 86.19 121 GLY A O 1
ATOM 988 N N . ASN A 1 122 ? 17.494 -14.144 -25.363 1.00 86.38 122 ASN A N 1
ATOM 989 C CA . ASN A 1 122 ? 17.127 -15.485 -25.783 1.00 86.38 122 ASN A CA 1
ATOM 990 C C . ASN A 1 122 ? 18.218 -16.017 -26.730 1.00 86.38 122 ASN A C 1
ATOM 992 O O . ASN A 1 122 ? 18.475 -15.432 -27.780 1.00 86.38 122 ASN A O 1
ATOM 996 N N . ARG A 1 123 ? 18.881 -17.111 -26.332 1.00 85.81 123 ARG A N 1
ATOM 997 C CA . ARG A 1 123 ? 19.998 -17.709 -27.085 1.00 85.81 123 ARG A CA 1
ATOM 998 C C . ARG A 1 123 ? 19.548 -18.384 -28.380 1.00 85.81 123 ARG A C 1
ATOM 1000 O O . ARG A 1 123 ? 20.309 -18.375 -29.335 1.00 85.81 123 ARG A O 1
ATOM 1007 N N . GLU A 1 124 ? 18.337 -18.934 -28.412 1.00 85.56 124 GLU A N 1
ATOM 1008 C CA . GLU A 1 124 ? 17.796 -19.631 -29.585 1.00 85.56 124 GLU A CA 1
ATOM 1009 C C . GLU A 1 124 ? 17.391 -18.642 -30.679 1.00 85.56 124 GLU A C 1
ATOM 1011 O O . GLU A 1 124 ? 17.639 -18.870 -31.857 1.00 85.56 124 GLU A O 1
ATOM 1016 N N . THR A 1 125 ? 16.788 -17.515 -30.292 1.00 84.31 125 THR A N 1
ATOM 1017 C CA . THR A 1 125 ? 16.290 -16.514 -31.250 1.00 84.31 125 THR A CA 1
ATOM 1018 C C . THR A 1 125 ? 17.256 -15.355 -31.489 1.00 84.31 125 THR A C 1
ATOM 1020 O O . THR A 1 125 ? 17.023 -14.549 -32.388 1.00 84.31 125 THR A O 1
ATOM 1023 N N . GLY A 1 126 ? 18.304 -15.221 -30.668 1.00 84.88 126 GLY A N 1
ATOM 1024 C CA . GLY A 1 126 ? 19.250 -14.099 -30.699 1.00 84.88 126 GLY A CA 1
ATOM 1025 C C . GLY A 1 126 ? 18.646 -12.749 -30.288 1.00 84.88 126 GLY A C 1
ATOM 1026 O O . GLY A 1 126 ? 19.270 -11.708 -30.488 1.00 84.88 126 GLY A O 1
ATOM 1027 N N . LYS A 1 127 ? 17.423 -12.731 -29.740 1.00 84.81 127 LYS A N 1
ATOM 1028 C CA . LYS A 1 127 ? 16.665 -11.506 -29.436 1.00 84.81 127 LYS A CA 1
ATOM 1029 C C . LYS A 1 127 ? 16.582 -11.245 -27.936 1.00 84.81 127 LYS A C 1
ATOM 1031 O O . LYS A 1 127 ? 16.599 -12.165 -27.124 1.00 84.81 127 LYS A O 1
ATOM 1036 N N . LEU A 1 128 ? 16.457 -9.974 -27.559 1.00 86.81 128 LEU A N 1
ATOM 1037 C CA . LEU A 1 128 ? 16.068 -9.603 -26.198 1.00 86.81 128 LEU A CA 1
ATOM 1038 C C . LEU A 1 128 ? 14.574 -9.863 -25.993 1.00 86.81 128 LEU A C 1
ATOM 1040 O O . LEU A 1 128 ? 13.771 -9.646 -26.897 1.00 86.81 128 LEU A O 1
ATOM 1044 N N . GLU A 1 129 ? 14.204 -10.272 -24.787 1.00 85.94 129 GLU A N 1
ATOM 1045 C CA . GLU A 1 129 ? 12.817 -10.467 -24.379 1.00 85.94 129 GLU A CA 1
ATOM 1046 C C . GLU A 1 129 ? 12.572 -9.904 -22.982 1.00 85.94 129 GLU A C 1
ATOM 1048 O O . GLU A 1 129 ? 13.475 -9.875 -22.139 1.00 85.94 129 GLU A O 1
ATOM 1053 N N . VAL A 1 130 ? 11.324 -9.504 -22.722 1.00 84.38 130 VAL A N 1
ATOM 1054 C CA . VAL A 1 130 ? 10.876 -9.144 -21.375 1.00 84.38 130 VAL A CA 1
ATOM 1055 C C . VAL A 1 130 ? 10.339 -10.383 -20.677 1.00 84.38 130 VAL A C 1
ATOM 1057 O O . VAL A 1 130 ? 9.325 -10.972 -21.073 1.00 84.38 130 VAL A O 1
ATOM 1060 N N . VAL A 1 131 ? 11.010 -10.756 -19.596 1.00 86.88 131 VAL A N 1
ATOM 1061 C CA . VAL A 1 131 ? 10.676 -11.906 -18.763 1.00 86.88 131 VAL A CA 1
ATOM 1062 C C . VAL A 1 131 ? 10.170 -11.451 -17.402 1.00 86.88 131 VAL A C 1
ATOM 1064 O O . VAL A 1 131 ? 10.439 -10.339 -16.951 1.00 86.88 131 VAL A O 1
ATOM 1067 N N . ILE A 1 132 ? 9.420 -12.329 -16.744 1.00 88.56 132 ILE A N 1
ATOM 1068 C CA . ILE A 1 132 ? 9.087 -12.179 -15.333 1.00 88.56 132 ILE A CA 1
ATOM 1069 C C . ILE A 1 132 ? 10.147 -12.923 -14.523 1.00 88.56 132 ILE A C 1
ATOM 1071 O O . ILE A 1 132 ? 10.509 -14.046 -14.870 1.00 88.56 132 ILE A O 1
ATOM 1075 N N . ARG A 1 133 ? 10.624 -12.308 -13.441 1.00 89.75 133 ARG A N 1
ATOM 1076 C CA . ARG A 1 133 ? 11.499 -12.959 -12.467 1.00 89.75 133 ARG A CA 1
ATOM 1077 C C . ARG A 1 133 ? 11.232 -12.482 -11.050 1.00 89.75 133 ARG A C 1
ATOM 1079 O O . ARG A 1 133 ? 10.729 -11.377 -10.837 1.00 89.75 133 ARG A O 1
ATOM 1086 N N . GLU A 1 134 ? 11.656 -13.288 -10.093 1.00 92.12 134 GLU A N 1
ATOM 1087 C CA . GLU A 1 134 ? 11.742 -12.872 -8.701 1.00 92.12 134 GLU A CA 1
ATOM 1088 C C . GLU A 1 134 ? 12.922 -11.919 -8.495 1.00 92.12 134 GLU A C 1
ATOM 1090 O O . GLU A 1 134 ? 13.999 -12.058 -9.085 1.00 92.12 134 GLU A O 1
ATOM 1095 N N . ARG A 1 135 ? 12.708 -10.896 -7.675 1.00 90.88 135 ARG A N 1
ATOM 1096 C CA . ARG A 1 135 ? 13.735 -9.945 -7.247 1.00 90.88 135 ARG A CA 1
ATOM 1097 C C . ARG A 1 135 ? 13.309 -9.290 -5.944 1.00 90.88 135 ARG A C 1
ATOM 1099 O O . ARG A 1 135 ? 12.209 -9.506 -5.456 1.00 90.88 135 ARG A O 1
ATOM 1106 N N . ARG A 1 136 ? 14.150 -8.397 -5.434 1.00 91.81 136 ARG A N 1
ATOM 1107 C CA . ARG A 1 136 ? 13.721 -7.399 -4.456 1.00 91.81 136 ARG A CA 1
ATOM 1108 C C . ARG A 1 136 ? 13.399 -6.082 -5.151 1.00 91.81 136 ARG A C 1
ATOM 1110 O O . ARG A 1 136 ? 14.099 -5.679 -6.089 1.00 91.81 136 ARG A O 1
ATOM 1117 N N . CYS A 1 137 ? 12.336 -5.430 -4.706 1.00 92.88 137 CYS A N 1
ATOM 1118 C CA . CYS A 1 137 ? 11.966 -4.095 -5.147 1.00 92.88 137 CYS A CA 1
ATOM 1119 C C . CYS A 1 137 ? 11.407 -3.278 -3.982 1.00 92.88 137 CYS A C 1
ATOM 1121 O O . CYS A 1 137 ? 10.997 -3.823 -2.959 1.00 92.88 137 CYS A O 1
ATOM 1123 N N . LEU A 1 138 ? 11.446 -1.956 -4.137 1.00 95.25 138 LEU A N 1
ATOM 1124 C CA . LEU A 1 138 ? 10.859 -1.041 -3.173 1.00 95.25 138 LEU A CA 1
ATOM 1125 C C . LEU A 1 138 ? 9.330 -1.069 -3.307 1.00 95.25 138 LEU A C 1
ATOM 1127 O O . LEU A 1 138 ? 8.792 -1.050 -4.417 1.00 95.25 138 LEU A O 1
ATOM 1131 N N . PHE A 1 139 ? 8.652 -1.084 -2.169 1.00 96.75 139 PHE A N 1
ATOM 1132 C CA . PHE A 1 139 ? 7.218 -0.889 -2.037 1.00 96.75 139 PHE A CA 1
ATOM 1133 C C . PHE A 1 139 ? 6.939 0.389 -1.261 1.00 96.75 139 PHE A C 1
ATOM 1135 O O . PHE A 1 139 ? 7.704 0.770 -0.372 1.00 96.75 139 PHE A O 1
ATOM 1142 N N . LEU A 1 140 ? 5.823 1.020 -1.601 1.00 98.06 140 LEU A N 1
ATOM 1143 C CA . LEU A 1 140 ? 5.234 2.128 -0.864 1.00 98.06 140 LEU A CA 1
ATOM 1144 C C . LEU A 1 140 ? 3.967 1.626 -0.184 1.00 98.06 140 LEU A C 1
ATOM 1146 O O . LEU A 1 140 ? 3.158 0.959 -0.824 1.00 98.06 140 LEU A O 1
ATOM 1150 N N . TYR A 1 141 ? 3.803 1.953 1.087 1.00 98.19 141 TYR A N 1
ATOM 1151 C CA . TYR A 1 141 ? 2.624 1.657 1.884 1.00 98.19 141 TYR A CA 1
ATOM 1152 C C . TYR A 1 141 ? 1.999 2.969 2.320 1.00 98.19 141 TYR A C 1
ATOM 1154 O O . TYR A 1 141 ? 2.565 3.666 3.155 1.00 98.19 141 TYR A O 1
ATOM 1162 N N . PHE A 1 142 ? 0.842 3.291 1.767 1.00 98.44 142 PHE A N 1
ATOM 1163 C CA . PHE A 1 142 ? 0.047 4.437 2.177 1.00 98.44 142 PHE A CA 1
ATOM 1164 C C . PHE A 1 142 ? -0.947 3.955 3.224 1.00 98.44 142 PHE A C 1
ATOM 1166 O O . PHE A 1 142 ? -1.872 3.213 2.888 1.00 98.44 142 PHE A O 1
ATOM 1173 N N . TYR A 1 143 ? -0.725 4.316 4.484 1.00 98.31 143 TYR A N 1
ATOM 1174 C CA . TYR A 1 143 ? -1.647 4.008 5.573 1.00 98.31 143 TYR A CA 1
ATOM 1175 C C . TYR A 1 143 ? -2.676 5.121 5.704 1.00 98.31 143 TYR A C 1
ATOM 1177 O O . TYR A 1 143 ? -2.317 6.295 5.695 1.00 98.31 143 TYR A O 1
ATOM 1185 N N . TYR A 1 144 ? -3.944 4.751 5.845 1.00 97.75 144 TYR A N 1
ATOM 1186 C CA . TYR A 1 144 ? -5.060 5.684 5.932 1.00 97.75 144 TYR A CA 1
ATOM 1187 C C . TYR A 1 144 ? -5.942 5.369 7.128 1.00 97.75 144 TYR A C 1
ATOM 1189 O O . TYR A 1 144 ? -6.198 4.201 7.422 1.00 97.75 144 TYR A O 1
ATOM 1197 N N . GLN A 1 145 ? -6.495 6.423 7.721 1.00 96.38 145 GLN A N 1
ATOM 1198 C CA . GLN A 1 145 ? -7.724 6.345 8.490 1.00 96.38 145 GLN A CA 1
ATOM 1199 C C . GLN A 1 145 ? -8.882 6.705 7.558 1.00 96.38 145 GLN A C 1
ATOM 1201 O O . GLN A 1 145 ? -9.235 7.871 7.385 1.00 96.38 145 GLN A O 1
ATOM 1206 N N . HIS A 1 146 ? -9.445 5.704 6.887 1.00 95.38 146 HIS A N 1
ATOM 1207 C CA . HIS A 1 146 ? -10.511 5.927 5.918 1.00 95.38 146 HIS A CA 1
ATOM 1208 C C . HIS A 1 146 ? -11.846 6.171 6.621 1.00 95.38 146 HIS A C 1
ATOM 1210 O O . HIS A 1 146 ? -12.219 5.434 7.537 1.00 95.38 146 HIS A O 1
ATOM 1216 N N . LYS A 1 147 ? -12.618 7.145 6.131 1.00 92.44 147 LYS A N 1
ATOM 1217 C CA . LYS A 1 147 ? -13.935 7.502 6.678 1.00 92.44 147 LYS A CA 1
ATOM 1218 C C . LYS A 1 147 ? -14.869 6.298 6.831 1.00 92.44 147 LYS A C 1
ATOM 1220 O O . LYS A 1 147 ? -15.552 6.157 7.842 1.00 92.44 147 LYS A O 1
ATOM 1225 N N . GLU A 1 148 ? -14.883 5.413 5.834 1.00 91.81 148 GLU A N 1
ATOM 1226 C CA . GLU A 1 148 ? -15.774 4.249 5.832 1.00 91.81 148 GLU A CA 1
ATOM 1227 C C . GLU A 1 148 ? -15.151 2.967 6.374 1.00 91.81 148 GLU A C 1
ATOM 1229 O O . GLU A 1 148 ? -15.863 2.165 6.971 1.00 91.81 148 GLU A O 1
ATOM 1234 N N . PHE A 1 149 ? -13.854 2.760 6.139 1.00 92.75 149 PHE A N 1
ATOM 1235 C CA . PHE A 1 149 ? -13.188 1.472 6.365 1.00 92.75 149 PHE A CA 1
ATOM 1236 C C . PHE A 1 149 ? -12.304 1.474 7.614 1.00 92.75 149 PHE A C 1
ATOM 1238 O O . PHE A 1 149 ? -11.850 0.414 8.032 1.00 92.75 149 PHE A O 1
ATOM 1245 N N . GLY A 1 150 ? -12.076 2.647 8.210 1.00 93.38 150 GLY A N 1
ATOM 1246 C CA . GLY A 1 150 ? -11.126 2.823 9.297 1.00 93.38 150 GLY A CA 1
ATOM 1247 C C . GLY A 1 150 ? -9.690 2.610 8.831 1.00 93.38 150 GLY A C 1
ATOM 1248 O O . GLY A 1 150 ? -9.332 2.967 7.704 1.00 93.38 150 GLY A O 1
ATOM 1249 N N . PHE A 1 151 ? -8.873 2.041 9.708 1.00 94.75 151 PHE A N 1
ATOM 1250 C CA . PHE A 1 151 ? -7.467 1.780 9.465 1.00 94.75 151 PHE A CA 1
ATOM 1251 C C . PHE A 1 151 ? -7.267 0.795 8.307 1.00 94.75 151 PHE A C 1
ATOM 1253 O O . PHE A 1 151 ? -7.642 -0.381 8.360 1.00 94.75 151 PHE A O 1
ATOM 1260 N N . MET A 1 152 ? -6.635 1.276 7.241 1.00 96.62 152 MET A N 1
ATOM 1261 C CA . MET A 1 152 ? -6.389 0.512 6.021 1.00 96.62 152 MET A CA 1
ATOM 1262 C C . MET A 1 152 ? -5.051 0.898 5.392 1.00 96.62 152 MET A C 1
ATOM 1264 O O . MET A 1 152 ? -4.439 1.898 5.770 1.00 96.62 152 MET A O 1
ATOM 1268 N N . HIS A 1 153 ? -4.585 0.125 4.408 1.00 97.81 153 HIS A N 1
ATOM 1269 C CA . HIS A 1 153 ? -3.416 0.538 3.634 1.00 97.81 153 HIS A CA 1
ATOM 1270 C C . HIS A 1 153 ? -3.499 0.175 2.156 1.00 97.81 153 HIS A C 1
ATOM 1272 O O . HIS A 1 153 ? -4.088 -0.835 1.766 1.00 97.81 153 HIS A O 1
ATOM 1278 N N . VAL A 1 154 ? -2.828 0.988 1.343 1.00 98.00 154 VAL A N 1
ATOM 1279 C CA . VAL A 1 154 ? -2.563 0.725 -0.070 1.00 98.00 154 VAL A CA 1
ATOM 1280 C C . VAL A 1 154 ? -1.072 0.464 -0.235 1.00 98.00 154 VAL A C 1
ATOM 1282 O O . VAL A 1 154 ? -0.240 1.323 0.043 1.00 98.00 154 VAL A O 1
ATOM 1285 N N . ARG A 1 155 ? -0.723 -0.735 -0.689 1.00 97.44 155 ARG A N 1
ATOM 1286 C CA . ARG A 1 155 ? 0.641 -1.165 -0.992 1.00 97.44 155 ARG A CA 1
ATOM 1287 C C . ARG A 1 155 ? 0.868 -1.108 -2.497 1.00 97.44 155 ARG A C 1
ATOM 1289 O O . ARG A 1 155 ? 0.140 -1.752 -3.247 1.00 97.44 155 ARG A O 1
ATOM 1296 N N . ILE A 1 156 ? 1.905 -0.400 -2.934 1.00 97.31 156 ILE A N 1
ATOM 1297 C CA . ILE A 1 156 ? 2.261 -0.226 -4.346 1.00 97.31 156 ILE A CA 1
ATOM 1298 C C . ILE A 1 156 ? 3.697 -0.687 -4.579 1.00 97.31 156 ILE A C 1
ATOM 1300 O O . ILE A 1 156 ? 4.631 -0.202 -3.940 1.00 97.31 156 ILE A O 1
ATOM 1304 N N . GLN A 1 157 ? 3.886 -1.603 -5.526 1.00 96.06 157 GLN A N 1
ATOM 1305 C CA . GLN A 1 157 ? 5.204 -1.969 -6.039 1.00 96.06 157 GLN A CA 1
ATOM 1306 C C . GLN A 1 157 ? 5.762 -0.822 -6.893 1.00 96.06 157 GLN A C 1
ATOM 1308 O O . GLN A 1 157 ? 5.148 -0.453 -7.888 1.00 96.06 157 GLN A O 1
ATOM 1313 N N . THR A 1 158 ? 6.946 -0.278 -6.593 1.00 95.44 158 THR A N 1
ATOM 1314 C CA . THR A 1 158 ? 7.493 0.850 -7.384 1.00 95.44 158 THR A CA 1
ATOM 1315 C C . THR A 1 158 ? 8.221 0.413 -8.652 1.00 95.44 158 THR A C 1
ATOM 1317 O O . THR A 1 158 ? 8.961 1.196 -9.240 1.00 95.44 158 THR A O 1
ATOM 1320 N N . TRP A 1 159 ? 8.124 -0.855 -9.035 1.00 94.50 159 TRP A N 1
ATOM 1321 C CA . TRP A 1 159 ? 8.760 -1.403 -10.227 1.00 94.50 159 TRP A CA 1
ATOM 1322 C C . TRP A 1 159 ? 7.745 -2.234 -10.999 1.00 94.50 159 TRP A C 1
ATOM 1324 O O . TRP A 1 159 ? 6.818 -2.782 -10.403 1.00 94.50 159 TRP A O 1
ATOM 1334 N N . PHE A 1 160 ? 7.932 -2.349 -12.314 1.00 92.56 160 PHE A N 1
ATOM 1335 C CA . PHE A 1 160 ? 7.081 -3.164 -13.177 1.00 92.56 160 PHE A CA 1
ATOM 1336 C C . PHE A 1 160 ? 6.868 -4.571 -12.590 1.00 92.56 160 PHE A C 1
ATOM 1338 O O . PHE A 1 160 ? 7.862 -5.224 -12.258 1.00 92.56 160 PHE A O 1
ATOM 1345 N N . PRO A 1 161 ? 5.623 -5.072 -12.503 1.00 92.50 161 PRO A N 1
ATOM 1346 C CA . PRO A 1 161 ? 4.418 -4.568 -13.172 1.00 92.50 161 PRO A CA 1
ATOM 1347 C C . PRO A 1 161 ? 3.534 -3.634 -12.318 1.00 92.50 161 PRO A C 1
ATOM 1349 O O . PRO A 1 161 ? 2.349 -3.506 -12.610 1.00 92.50 161 PRO A O 1
ATOM 1352 N N . PHE A 1 162 ? 4.092 -2.992 -11.285 1.00 93.69 162 PHE A N 1
ATOM 1353 C CA . PHE A 1 162 ? 3.394 -2.030 -10.419 1.00 93.69 162 PHE A CA 1
ATOM 1354 C C . PHE A 1 162 ? 2.160 -2.615 -9.727 1.00 93.69 162 PHE A C 1
ATOM 1356 O O . PHE A 1 162 ? 1.102 -1.991 -9.687 1.00 93.69 162 PHE A O 1
ATOM 1363 N N . GLN A 1 163 ? 2.276 -3.840 -9.203 1.00 93.44 163 GLN A N 1
ATOM 1364 C CA . GLN A 1 163 ? 1.160 -4.471 -8.502 1.00 93.44 163 GLN A CA 1
ATOM 1365 C C . GLN A 1 163 ? 0.703 -3.606 -7.324 1.00 93.44 163 GLN A C 1
ATOM 1367 O O . GLN A 1 163 ? 1.525 -3.127 -6.534 1.00 93.44 163 GLN A O 1
ATOM 1372 N N . ILE A 1 164 ? -0.615 -3.452 -7.208 1.00 95.81 164 ILE A N 1
ATOM 1373 C CA . ILE A 1 164 ? -1.264 -2.745 -6.106 1.00 95.81 164 ILE A CA 1
ATOM 1374 C C . ILE A 1 164 ? -1.976 -3.770 -5.233 1.00 95.81 164 ILE A C 1
ATOM 1376 O O . ILE A 1 164 ? -2.590 -4.713 -5.734 1.00 95.81 164 ILE A O 1
ATOM 1380 N N . GLN A 1 165 ? -1.912 -3.577 -3.924 1.00 97.19 165 GLN A N 1
ATOM 1381 C CA . GLN A 1 165 ? -2.689 -4.333 -2.958 1.00 97.19 165 GLN A CA 1
ATOM 1382 C C . GLN A 1 165 ? -3.361 -3.373 -1.981 1.00 97.19 165 GLN A C 1
ATOM 1384 O O . GLN A 1 165 ? -2.685 -2.551 -1.372 1.00 97.19 165 GLN A O 1
ATOM 1389 N N . ILE A 1 166 ? -4.671 -3.496 -1.804 1.00 97.69 166 ILE A N 1
ATOM 1390 C CA . ILE A 1 166 ? -5.439 -2.729 -0.823 1.00 97.69 166 ILE A CA 1
ATOM 1391 C C . ILE A 1 166 ? -5.861 -3.686 0.279 1.00 97.69 166 ILE A C 1
ATOM 1393 O O . ILE A 1 166 ? -6.482 -4.709 -0.001 1.00 97.69 166 ILE A O 1
ATOM 1397 N N . TYR A 1 167 ? -5.510 -3.359 1.514 1.00 97.31 167 TYR A N 1
ATOM 1398 C CA . TYR A 1 167 ? -5.916 -4.098 2.700 1.00 97.31 167 TYR A CA 1
ATOM 1399 C C . TYR A 1 167 ? -6.964 -3.303 3.466 1.00 97.31 167 TYR A C 1
ATOM 1401 O O . TYR A 1 167 ? -6.719 -2.142 3.786 1.00 97.31 167 TYR A O 1
ATOM 1409 N N . ILE A 1 168 ? -8.078 -3.948 3.806 1.00 95.75 168 ILE A N 1
ATOM 1410 C CA . ILE A 1 168 ? -9.133 -3.407 4.664 1.00 95.75 168 ILE A CA 1
ATOM 1411 C C . ILE A 1 168 ? -9.391 -4.385 5.815 1.00 95.75 168 ILE A C 1
ATOM 1413 O O . ILE A 1 168 ? -9.513 -5.595 5.600 1.00 95.75 168 ILE A O 1
ATOM 1417 N N . ASN A 1 169 ? -9.509 -3.850 7.031 1.00 91.62 169 ASN A N 1
ATOM 1418 C CA . ASN A 1 169 ? -9.949 -4.597 8.203 1.00 91.62 169 ASN A CA 1
ATOM 1419 C C . ASN A 1 169 ? -11.486 -4.648 8.237 1.00 91.62 169 ASN A C 1
ATOM 1421 O O . ASN A 1 169 ? -12.148 -3.638 8.480 1.00 91.62 169 ASN A O 1
ATOM 1425 N N . GLY A 1 170 ? -12.069 -5.823 7.992 1.00 90.81 170 GLY A N 1
ATOM 1426 C CA . GLY A 1 170 ? -13.527 -5.954 7.919 1.00 90.81 170 GLY A CA 1
ATOM 1427 C C . GLY A 1 170 ? -14.224 -5.874 9.283 1.00 90.81 170 GLY A C 1
ATOM 1428 O O . GLY A 1 170 ? -15.398 -5.498 9.341 1.00 90.81 170 GLY A O 1
ATOM 1429 N N . ARG A 1 171 ? -13.510 -6.127 10.391 1.00 88.56 171 ARG A N 1
ATOM 1430 C CA . ARG A 1 171 ? -14.032 -5.875 11.746 1.00 88.56 171 ARG A CA 1
ATOM 1431 C C . ARG A 1 171 ? -14.124 -4.383 12.036 1.00 88.56 171 ARG A C 1
ATOM 1433 O O . ARG A 1 171 ? -15.101 -3.934 12.624 1.00 88.56 171 ARG A O 1
ATOM 1440 N N . GLU A 1 172 ? -13.130 -3.611 11.608 1.00 89.81 172 GLU A N 1
ATOM 1441 C CA . GLU A 1 172 ? -13.139 -2.159 11.796 1.00 89.81 172 GLU A CA 1
ATOM 1442 C C . GLU A 1 172 ? -14.217 -1.484 10.944 1.00 89.81 172 GLU A C 1
ATOM 1444 O O . GLU A 1 172 ? -14.942 -0.617 11.430 1.00 89.81 172 GLU A O 1
ATOM 1449 N N . TRP A 1 173 ? -14.409 -1.959 9.712 1.00 91.56 173 TRP A N 1
ATOM 1450 C CA . TRP A 1 173 ? -15.545 -1.560 8.885 1.00 91.56 173 TRP A CA 1
ATOM 1451 C C . TRP A 1 173 ? -16.899 -1.869 9.547 1.00 91.56 173 TRP A C 1
ATOM 1453 O O . TRP A 1 173 ? -17.787 -1.015 9.536 1.00 91.56 173 TRP A O 1
ATOM 1463 N N . LEU A 1 174 ? -17.058 -3.047 10.169 1.00 91.38 174 LEU A N 1
ATOM 1464 C CA . LEU A 1 174 ? -18.272 -3.387 10.920 1.00 91.38 174 LEU A CA 1
ATOM 1465 C C . LEU A 1 174 ? -18.482 -2.434 12.106 1.00 91.38 174 LEU A C 1
ATOM 1467 O O . LEU A 1 174 ? -19.578 -1.906 12.260 1.00 91.38 174 LEU A O 1
ATOM 1471 N N . CYS A 1 175 ? -17.439 -2.150 12.889 1.00 90.19 175 CYS A N 1
ATOM 1472 C CA . CYS A 1 175 ? -17.504 -1.181 13.990 1.00 90.19 175 CYS A CA 1
ATOM 1473 C C . CYS A 1 175 ? -18.003 0.188 13.494 1.00 90.19 175 CYS A C 1
ATOM 1475 O O . CYS A 1 175 ? -18.973 0.723 14.021 1.00 90.19 175 CYS A O 1
ATOM 1477 N N . LYS A 1 176 ? -17.438 0.692 12.387 1.00 89.12 176 LYS A N 1
ATOM 1478 C CA . LYS A 1 176 ? -17.857 1.952 11.745 1.00 89.12 176 LYS A CA 1
ATOM 1479 C C . LYS A 1 176 ? -19.298 1.946 11.230 1.00 89.12 176 LYS A C 1
ATOM 1481 O O . LYS A 1 176 ? -19.871 3.019 11.030 1.00 89.12 176 LYS A O 1
ATOM 1486 N N . ARG A 1 177 ? -19.864 0.777 10.921 1.00 91.06 177 ARG A N 1
ATOM 1487 C CA . ARG A 1 177 ? -21.279 0.625 10.555 1.00 91.06 177 ARG A CA 1
ATOM 1488 C C . ARG A 1 177 ? -22.160 0.666 11.797 1.00 91.06 177 ARG A C 1
ATOM 1490 O O . ARG A 1 177 ? -23.113 1.430 11.807 1.00 91.06 177 ARG A O 1
ATOM 1497 N N . LEU A 1 178 ? -21.799 -0.078 12.840 1.00 91.62 178 LEU A N 1
ATOM 1498 C CA . LEU A 1 178 ? -22.523 -0.078 14.112 1.00 91.62 178 LEU A CA 1
ATOM 1499 C C . LEU A 1 178 ? -22.549 1.319 14.748 1.00 91.62 178 LEU A C 1
ATOM 1501 O O . LEU A 1 178 ? -23.616 1.765 15.153 1.00 91.62 178 LEU A O 1
ATOM 1505 N N . ASP A 1 179 ? -21.425 2.046 14.725 1.00 91.12 179 ASP A N 1
ATOM 1506 C CA . ASP A 1 179 ? -21.344 3.436 15.201 1.00 91.12 179 ASP A CA 1
ATOM 1507 C C . ASP A 1 179 ? -22.363 4.349 14.491 1.00 91.12 179 ASP A C 1
ATOM 1509 O O . ASP A 1 179 ? -23.007 5.179 15.128 1.00 91.12 179 ASP A O 1
ATOM 1513 N N . ARG A 1 180 ? -22.525 4.201 13.166 1.00 90.75 180 ARG A N 1
ATOM 1514 C CA . ARG A 1 180 ? -23.466 5.010 12.367 1.00 90.75 180 ARG A CA 1
ATOM 1515 C C . ARG A 1 180 ? -24.923 4.719 12.699 1.00 90.75 180 ARG A C 1
ATOM 1517 O O . ARG A 1 180 ? -25.734 5.636 12.669 1.00 90.75 180 ARG A O 1
ATOM 1524 N N . GLU A 1 181 ? -25.228 3.467 13.015 1.00 93.50 181 GLU A N 1
ATOM 1525 C CA . GLU A 1 181 ? -26.564 3.035 13.432 1.00 93.50 181 GLU A CA 1
ATOM 1526 C C . GLU A 1 181 ? -26.805 3.253 14.940 1.00 93.50 181 GLU A C 1
ATOM 1528 O O . GLU A 1 181 ? -27.868 2.914 15.451 1.00 93.50 181 GLU A O 1
ATOM 1533 N N . GLY A 1 182 ? -25.825 3.796 15.678 1.00 93.94 182 GLY A N 1
ATOM 1534 C CA . GLY A 1 182 ? -25.927 4.014 17.124 1.00 93.94 182 GLY A CA 1
ATOM 1535 C C . GLY A 1 182 ? -25.952 2.722 17.947 1.00 93.94 182 GLY A C 1
ATOM 1536 O O . GLY A 1 182 ? -26.447 2.714 19.073 1.00 93.94 182 GLY A O 1
ATOM 1537 N N . ILE A 1 183 ? -25.434 1.621 17.399 1.00 92.19 183 ILE A N 1
ATOM 1538 C CA . ILE A 1 183 ? -25.419 0.312 18.053 1.00 92.19 183 ILE A CA 1
ATOM 1539 C C . ILE A 1 183 ? -24.143 0.188 18.886 1.00 92.19 183 ILE A C 1
ATOM 1541 O O . ILE A 1 183 ? -23.038 0.141 18.349 1.00 92.19 183 ILE A O 1
ATOM 1545 N N . GLY A 1 184 ? -24.296 0.100 20.208 1.00 91.50 184 GLY A N 1
ATOM 1546 C CA . GLY A 1 184 ? -23.178 -0.136 21.119 1.00 91.50 184 GLY A CA 1
ATOM 1547 C C . GLY A 1 184 ? -22.555 -1.521 20.925 1.00 91.50 184 GLY A C 1
ATOM 1548 O O . GLY A 1 184 ? -23.256 -2.512 20.727 1.00 91.50 184 GLY A O 1
ATOM 1549 N N . TYR A 1 185 ? -21.229 -1.600 21.015 1.00 90.44 185 TYR A N 1
ATOM 1550 C CA . TYR A 1 185 ? -20.486 -2.857 20.965 1.00 90.44 185 TYR A CA 1
ATOM 1551 C C . TYR A 1 185 ? -19.275 -2.815 21.892 1.00 90.44 185 TYR A C 1
ATOM 1553 O O . TYR A 1 185 ? -18.747 -1.754 22.223 1.00 90.44 185 TYR A O 1
ATOM 1561 N N . GLN A 1 186 ? -18.803 -3.999 22.270 1.00 87.50 186 GLN A N 1
ATOM 1562 C CA . GLN A 1 186 ? -17.533 -4.170 22.957 1.00 87.50 186 GLN A CA 1
ATOM 1563 C C . GLN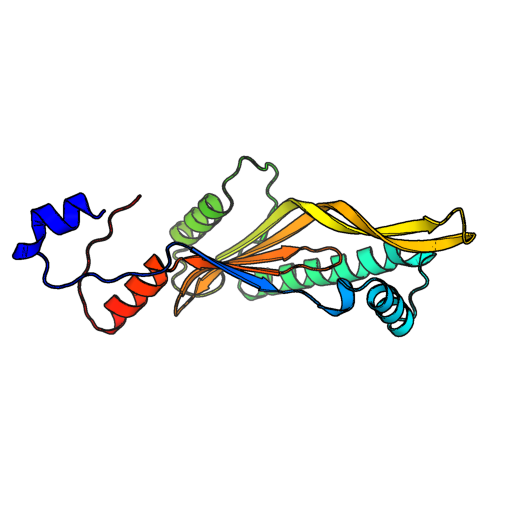 A 1 186 ? -16.547 -4.846 22.011 1.00 87.50 186 GLN A C 1
ATOM 1565 O O . GLN A 1 186 ? -16.847 -5.881 21.413 1.00 87.50 186 GLN A O 1
ATOM 1570 N N . ARG A 1 187 ? -15.360 -4.255 21.867 1.00 84.19 187 ARG A N 1
ATOM 1571 C CA . ARG A 1 187 ? -14.263 -4.873 21.123 1.00 84.19 187 ARG A CA 1
ATOM 1572 C C . ARG A 1 187 ? -13.485 -5.788 22.054 1.00 84.19 187 ARG A C 1
ATOM 1574 O O . ARG A 1 187 ? -13.207 -5.428 23.194 1.00 84.19 187 ARG A O 1
ATOM 1581 N N . TYR A 1 188 ? -13.123 -6.949 21.534 1.00 75.56 188 TYR A N 1
ATOM 1582 C CA . TYR A 1 188 ? -12.116 -7.806 22.131 1.00 75.56 188 TYR A CA 1
ATOM 1583 C C . TYR A 1 188 ? -10.913 -7.781 21.193 1.00 75.56 188 TYR A C 1
ATOM 1585 O O . TYR A 1 188 ? -11.074 -8.047 19.995 1.00 75.56 188 TYR A O 1
ATOM 1593 N N . ASP A 1 189 ? -9.750 -7.385 21.705 1.00 59.50 189 ASP A N 1
ATOM 1594 C CA . ASP A 1 189 ? -8.506 -7.519 20.951 1.00 59.50 189 ASP A CA 1
ATOM 1595 C C . ASP A 1 189 ? -8.186 -9.010 20.793 1.00 59.50 189 ASP A C 1
ATOM 1597 O O . ASP A 1 189 ? -8.453 -9.810 21.692 1.00 59.50 189 ASP A O 1
ATOM 1601 N N . ASN A 1 190 ? -7.690 -9.392 19.613 1.00 48.66 190 ASN A N 1
ATOM 1602 C CA . ASN A 1 190 ? -7.186 -10.748 19.387 1.00 48.66 190 ASN A CA 1
ATOM 1603 C C . ASN A 1 190 ? -5.828 -10.923 20.069 1.00 48.66 190 ASN A C 1
ATOM 1605 O O . ASN A 1 190 ? -4.982 -10.018 19.891 1.00 48.66 190 ASN A O 1
#

pLDDT: mean 90.65, std 7.13, range [48.66, 98.44]

Sequence (190 aa):
MEKFLERYDSKISGVISTFDRMIFKGHILSFFQRGNRHHYLFREKVLFKDFGKYAKKVSGEIKEKARELSDKEGRPLISLDSSRISKEGVARKIQEEEQVKEGLICVLKGVEPCVSFDTRGNRETGKLEVVIRERRCLFLYFYYQHKEFGFMHVRIQTWFPFQIQIYINGREWLCKRLDREGIGYQRYDN